Protein AF-A0A3E0DA99-F1 (afdb_monomer)

Secondary structure (DSSP, 8-state):
---EESS-TTT--EEEETTEEPPEEEEETTTTEEEEE--SS-EEEEEE-TTTEEEEEEEEES-GGG--GGGG--TT--GGGSGGG-TTSSEEESS-B----B--TTS-----SS---EEETTEEEEEE--EESSSEE---TT-EEEEEEEEEES-GGG--EEEEEEE------SSS----------EEEEEEEEE-GGGHHHHHHHHHHHHHHHHHHGGGTEEEEEE-GGGS-SSPPSS-HHHHHHHHHHT-SEEEEEESS---HHHHHHHHHHHHHHHHHS-SEEEEEEE-----GGGS-HHHHHHHHHHHHHHHHTT---EEESSHHHHHHHHHHHHHHHHHHTT--

Nearest PDB structures (foldseek):
  7b6h-assembly1_A  TM=4.511E-01  e=1.936E-03  Drosophila melanogaster
  2q62-assembly1_D  TM=3.765E-01  e=3.377E-02  Sinorhizobium meliloti
  9c1a-assembly1_A  TM=4.080E-01  e=7.644E-02  Homo sapiens
  7c7i-assembly1_B  TM=4.488E-01  e=2.316E-01  Homo sapiens
  1c1y-assembly1_A  TM=4.637E-01  e=2.925E-01  Homo sapiens

Mean predicted aligned error: 17.97 Å

Solvent-accessible surface area (backbone atoms only — not comparable to full-atom values): 19618 Å² total; per-residue (Å²): 130,81,60,78,34,84,41,46,91,85,75,42,41,32,44,28,42,94,92,40,76,41,56,29,34,68,75,35,81,91,70,51,26,33,36,32,56,32,46,50,57,48,36,33,46,35,34,64,51,28,92,44,48,57,30,40,37,37,28,46,35,73,57,62,90,85,56,67,71,77,82,69,67,59,97,84,66,60,73,66,74,39,82,69,42,35,90,96,46,39,48,29,24,75,87,57,68,81,51,52,21,36,47,41,100,89,53,74,16,14,70,27,53,94,42,45,47,40,76,56,87,58,24,26,33,35,46,38,65,45,41,29,58,88,56,88,39,72,59,42,76,73,42,51,40,42,33,41,40,33,48,42,47,82,52,80,92,58,72,52,73,43,34,36,34,41,33,16,69,41,77,84,83,83,82,74,80,93,67,81,80,68,80,81,69,63,46,70,44,32,37,31,50,42,54,57,81,91,44,51,68,47,50,51,54,48,49,57,46,50,60,55,48,31,70,59,34,48,79,69,42,29,36,69,46,77,45,51,76,84,78,55,74,88,66,86,54,101,60,63,66,64,58,58,56,50,50,53,42,73,71,16,52,30,35,43,38,46,36,63,74,38,50,49,72,63,49,51,49,51,50,49,52,33,50,60,35,21,79,75,68,73,35,22,46,78,46,45,37,35,52,58,63,94,72,68,69,91,80,54,55,72,67,36,47,50,35,32,52,56,49,52,54,52,30,52,77,69,73,48,82,67,46,74,28,70,45,60,68,50,42,47,57,55,50,48,56,51,50,55,50,50,31,53,76,68,63,71,106

pLDDT: mean 73.8, std 16.65, range [30.33, 95.38]

Radius of gyration: 27.83 Å; Cα contacts (8 Å, |Δi|>4): 639; chains: 1; bounding box: 66×43×81 Å

Structure (mmCIF, N/CA/C/O backbone):
data_AF-A0A3E0DA99-F1
#
_entry.id   AF-A0A3E0DA99-F1
#
loop_
_atom_site.group_PDB
_atom_site.id
_atom_site.type_symbol
_atom_site.label_atom_id
_atom_site.label_alt_id
_atom_site.label_comp_id
_atom_site.label_asym_id
_atom_site.label_entity_id
_atom_site.label_seq_id
_atom_site.pdbx_PDB_ins_code
_atom_site.Cartn_x
_atom_site.Cartn_y
_atom_site.Cartn_z
_atom_site.occupancy
_atom_site.B_iso_or_equiv
_atom_site.auth_seq_id
_atom_site.auth_comp_id
_atom_site.auth_asym_id
_atom_site.auth_atom_id
_atom_site.pdbx_PDB_model_num
ATOM 1 N N . MET A 1 1 ? -25.168 -16.150 26.897 1.00 41.75 1 MET A N 1
ATOM 2 C CA . MET A 1 1 ? -26.062 -15.082 26.408 1.00 41.75 1 MET A CA 1
ATOM 3 C C . MET A 1 1 ? -25.299 -13.814 26.674 1.00 41.75 1 MET A C 1
ATOM 5 O O . MET A 1 1 ? -25.162 -13.469 27.839 1.00 41.75 1 MET A O 1
ATOM 9 N N . ASP A 1 2 ? -24.714 -13.221 25.643 1.00 53.22 2 ASP A N 1
ATOM 10 C CA . ASP A 1 2 ? -23.884 -12.030 25.811 1.00 53.22 2 ASP A CA 1
ATOM 11 C C . ASP A 1 2 ? -24.819 -10.875 26.161 1.00 53.22 2 ASP A C 1
ATOM 13 O O . ASP A 1 2 ? -25.613 -10.428 25.333 1.00 53.22 2 ASP A O 1
ATOM 17 N N . SER A 1 3 ? -24.840 -10.482 27.433 1.00 63.78 3 SER A N 1
ATOM 18 C CA . SER A 1 3 ? -25.676 -9.379 27.885 1.00 63.78 3 SER A CA 1
ATOM 19 C C . SER A 1 3 ? -25.099 -8.076 27.346 1.00 63.78 3 SER A C 1
ATOM 21 O O . SER A 1 3 ? -23.939 -7.757 27.601 1.00 63.78 3 SER A O 1
ATOM 23 N N . GLU A 1 4 ? -25.912 -7.331 26.608 1.00 78.38 4 GLU A N 1
ATOM 24 C CA . GLU A 1 4 ? -25.574 -5.991 26.140 1.00 78.38 4 GLU A CA 1
ATOM 25 C C . GLU A 1 4 ? -25.595 -5.010 27.323 1.00 78.38 4 GLU A C 1
ATOM 27 O O . GLU A 1 4 ? -26.580 -4.907 28.060 1.00 78.38 4 GLU A O 1
ATOM 32 N N . PHE A 1 5 ? -24.497 -4.282 27.510 1.00 79.75 5 PHE A N 1
ATOM 33 C CA . PHE A 1 5 ? -24.336 -3.263 28.538 1.00 79.75 5 PHE A CA 1
ATOM 34 C C . PHE A 1 5 ? -24.367 -1.864 27.921 1.00 79.75 5 PHE A C 1
ATOM 36 O O . PHE A 1 5 ? -23.838 -1.610 26.841 1.00 79.75 5 PHE A O 1
ATOM 43 N N . LEU A 1 6 ? -24.947 -0.918 28.660 1.00 80.81 6 LEU A N 1
ATOM 44 C CA . LEU A 1 6 ? -24.965 0.501 28.283 1.00 80.81 6 LEU A CA 1
ATOM 45 C C . LEU A 1 6 ? -23.710 1.261 28.738 1.00 80.81 6 LEU A C 1
ATOM 47 O O . LEU A 1 6 ? -23.482 2.383 28.293 1.00 80.81 6 LEU A O 1
ATOM 51 N N . ARG A 1 7 ? -22.953 0.687 29.675 1.00 86.50 7 ARG A N 1
ATOM 52 C CA . ARG A 1 7 ? -21.718 1.230 30.247 1.00 86.50 7 ARG A CA 1
ATOM 53 C C . ARG A 1 7 ? -20.919 0.116 30.908 1.00 86.50 7 ARG A C 1
ATOM 55 O O . ARG A 1 7 ? -21.511 -0.886 31.309 1.00 86.50 7 ARG A O 1
ATOM 62 N N . THR A 1 8 ? -19.614 0.306 31.059 1.00 86.62 8 THR A N 1
ATOM 63 C CA . THR A 1 8 ? -18.774 -0.634 31.815 1.00 86.62 8 THR A CA 1
ATOM 64 C C . THR A 1 8 ? -19.203 -0.703 33.287 1.00 86.62 8 THR A C 1
ATOM 66 O O . THR A 1 8 ? -19.775 0.252 33.821 1.00 86.62 8 THR A O 1
ATOM 69 N N . SER A 1 9 ? -18.990 -1.839 33.954 1.00 79.75 9 SER A N 1
ATOM 70 C CA . SER A 1 9 ? -19.552 -2.072 35.292 1.00 79.75 9 SER A CA 1
ATOM 71 C C . SER A 1 9 ? -18.889 -1.247 36.394 1.00 79.75 9 SER A C 1
ATOM 73 O O . SER A 1 9 ? -19.588 -0.816 37.310 1.00 79.75 9 SER A O 1
ATOM 75 N N . ASN A 1 10 ? -17.570 -1.029 36.334 1.00 77.44 10 ASN A N 1
ATOM 76 C CA . ASN A 1 10 ? -16.816 -0.434 37.442 1.00 77.44 10 ASN A CA 1
ATOM 77 C C . ASN A 1 10 ? -16.605 1.062 37.226 1.00 77.44 10 ASN A C 1
ATOM 79 O O . ASN A 1 10 ? -16.949 1.871 38.090 1.00 77.44 10 ASN A O 1
ATOM 83 N N . LEU A 1 11 ? -16.084 1.450 36.057 1.00 80.31 11 LEU A N 1
ATOM 84 C CA . LEU A 1 11 ? -15.816 2.860 35.760 1.00 80.31 11 LEU A CA 1
ATOM 85 C C . LEU A 1 11 ? -17.028 3.567 35.140 1.00 80.31 11 LEU A C 1
ATOM 87 O O . LEU A 1 11 ? -17.073 4.797 35.110 1.00 80.31 11 LEU A O 1
ATOM 91 N N . GLY A 1 12 ? -18.049 2.820 34.704 1.00 85.56 12 GLY A N 1
ATOM 92 C CA . GLY A 1 12 ? -19.275 3.392 34.150 1.00 85.56 12 GLY A CA 1
ATOM 93 C C . GLY A 1 12 ? -19.069 4.076 32.800 1.00 85.56 12 GLY A C 1
ATOM 94 O O . GLY A 1 12 ? -19.837 4.980 32.476 1.00 85.56 12 GLY A O 1
ATOM 95 N N . ILE A 1 13 ? -18.044 3.678 32.043 1.00 88.56 13 ILE A N 1
ATOM 96 C CA . ILE A 1 13 ? -17.630 4.324 30.795 1.00 88.56 13 ILE A CA 1
ATOM 97 C C . ILE A 1 13 ? -18.662 4.041 29.710 1.00 88.56 13 ILE A C 1
ATOM 99 O O . ILE A 1 13 ? -19.068 2.894 29.509 1.00 88.56 13 ILE A O 1
ATOM 103 N N . GLU A 1 14 ? -19.057 5.087 28.991 1.00 91.44 14 GLU A N 1
ATOM 104 C CA . GLU A 1 14 ? -19.931 4.990 27.826 1.00 91.44 14 GLU A CA 1
ATOM 105 C C . GLU A 1 14 ? -19.151 5.322 26.545 1.00 91.44 14 GLU A C 1
ATOM 107 O O . GLU A 1 14 ? -18.318 6.232 26.530 1.00 91.44 14 GLU A O 1
ATOM 112 N N . PHE A 1 15 ? -19.464 4.616 25.458 1.00 91.50 15 PHE A N 1
ATOM 113 C CA . PHE A 1 15 ? -18.828 4.777 24.148 1.00 91.50 15 PHE A CA 1
ATOM 114 C C . PHE A 1 15 ? -19.844 5.328 23.153 1.00 91.50 15 PHE A C 1
ATOM 116 O O . PHE A 1 15 ? -20.984 4.869 23.117 1.00 91.50 15 PHE A O 1
ATOM 123 N N . PHE A 1 16 ? -19.456 6.318 22.353 1.00 90.12 16 PHE A N 1
ATOM 124 C CA . PHE A 1 16 ? -20.345 7.001 21.415 1.00 90.12 16 PHE A CA 1
ATOM 125 C C . PHE A 1 16 ? -19.696 7.209 20.050 1.00 90.12 16 PHE A C 1
ATOM 127 O O . PHE A 1 16 ? -18.504 7.486 19.954 1.00 90.12 16 PHE A O 1
ATOM 134 N N . GLN A 1 17 ? -20.508 7.176 18.996 1.00 86.38 17 GLN A N 1
ATOM 135 C CA . GLN A 1 17 ? -20.143 7.596 17.645 1.00 86.38 17 GLN A CA 1
ATOM 136 C C . GLN A 1 17 ? -21.298 8.351 17.006 1.00 86.38 17 GLN A C 1
ATOM 138 O O . GLN A 1 17 ? -22.454 7.943 17.104 1.00 86.38 17 GLN A O 1
ATOM 143 N N . SER A 1 18 ? -20.995 9.488 16.375 1.00 82.06 18 SER A N 1
ATOM 144 C CA . SER A 1 18 ? -21.998 10.314 15.684 1.00 82.06 18 SER A CA 1
ATOM 145 C C . SER A 1 18 ? -23.250 10.616 16.533 1.00 82.06 18 SER A C 1
ATOM 147 O O . SER A 1 18 ? -24.366 10.662 16.024 1.00 82.06 18 SER A O 1
ATOM 149 N N . GLY A 1 19 ? -23.069 10.804 17.847 1.00 82.00 19 GLY A N 1
ATOM 150 C CA . GLY A 1 19 ? -24.149 11.092 18.798 1.00 82.00 19 GLY A CA 1
ATOM 151 C C . GLY A 1 19 ? -24.975 9.881 19.252 1.00 82.00 19 GLY A C 1
ATOM 152 O O . GLY A 1 19 ? -25.859 10.046 20.090 1.00 82.00 19 GLY A O 1
ATOM 153 N N . LYS A 1 20 ? -24.686 8.672 18.757 1.00 86.50 20 LYS A N 1
ATOM 154 C CA . LYS A 1 20 ? -25.310 7.415 19.192 1.00 86.50 20 LYS A CA 1
ATOM 155 C C . LYS A 1 20 ? -24.373 6.645 20.120 1.00 86.50 20 LYS A C 1
ATOM 157 O O . LYS A 1 20 ? -23.160 6.659 19.926 1.00 86.50 20 LYS A O 1
ATOM 162 N N . ARG A 1 21 ? -24.938 5.978 21.127 1.00 88.38 21 ARG A N 1
ATOM 163 C CA . ARG A 1 21 ? -24.184 5.110 22.041 1.00 88.38 21 ARG A CA 1
ATOM 164 C C . ARG A 1 21 ? -23.850 3.790 21.339 1.00 88.38 21 ARG A C 1
ATOM 166 O O . ARG A 1 21 ? -24.711 3.239 20.660 1.00 88.38 21 ARG A O 1
ATOM 173 N N . CYS A 1 22 ? -22.624 3.310 21.509 1.00 88.12 22 CYS A N 1
ATOM 174 C CA . CYS A 1 22 ? -22.166 2.023 20.993 1.00 88.12 22 CYS A CA 1
ATOM 175 C C . CYS A 1 22 ? -22.505 0.907 21.998 1.00 88.12 22 CYS A C 1
ATOM 177 O O . CYS A 1 22 ? -22.373 1.136 23.207 1.00 88.12 22 CYS A O 1
ATOM 179 N N . PRO A 1 23 ? -22.934 -0.277 21.528 1.00 83.00 23 PRO A N 1
ATOM 180 C CA . PRO A 1 23 ? -23.210 -1.416 22.395 1.00 83.00 23 PRO A CA 1
ATOM 181 C C . PRO A 1 23 ? -21.914 -1.962 23.006 1.00 83.00 23 PRO A C 1
ATOM 183 O O . PRO A 1 23 ? -20.867 -1.987 22.355 1.00 83.00 23 PRO A O 1
ATOM 186 N N . ILE A 1 24 ? -21.993 -2.408 24.260 1.00 89.00 24 ILE A N 1
ATOM 187 C CA . ILE A 1 24 ? -20.868 -2.989 24.996 1.00 89.00 24 ILE A CA 1
ATOM 188 C C . ILE A 1 24 ? -21.212 -4.433 25.347 1.00 89.00 24 ILE A C 1
ATOM 190 O O . ILE A 1 24 ? -22.284 -4.706 25.881 1.00 89.00 24 ILE A O 1
ATOM 194 N N . TYR A 1 25 ? -20.284 -5.349 25.110 1.00 85.94 25 TYR A N 1
ATOM 195 C CA . TYR A 1 25 ? -20.414 -6.760 25.453 1.00 85.94 25 TYR A CA 1
ATOM 196 C C . TYR A 1 25 ? -19.325 -7.142 26.447 1.00 85.94 25 TYR A C 1
ATOM 198 O O . TYR A 1 25 ? -18.179 -6.713 26.320 1.00 85.94 25 TYR A O 1
ATOM 206 N N . LEU A 1 26 ? -19.669 -7.937 27.455 1.00 82.69 26 LEU A N 1
ATOM 207 C CA . LEU A 1 26 ? -18.679 -8.483 28.376 1.00 82.69 26 LEU A CA 1
ATOM 208 C C . LEU A 1 26 ? -18.037 -9.709 27.724 1.00 82.69 26 LEU A C 1
ATOM 210 O O . LEU A 1 26 ? -18.703 -10.712 27.499 1.00 82.69 26 LEU A O 1
ATOM 214 N N . GLU A 1 27 ? -16.752 -9.613 27.395 1.00 79.50 27 GLU A N 1
ATOM 215 C CA . GLU A 1 27 ? -16.013 -10.687 26.723 1.00 79.50 27 GLU A CA 1
ATOM 216 C C . GLU A 1 27 ? -15.403 -11.667 27.734 1.00 79.50 27 GLU A C 1
ATOM 218 O O . GLU A 1 27 ? -15.320 -12.869 27.483 1.00 79.50 27 GLU A O 1
ATOM 223 N N . ASN A 1 28 ? -14.963 -11.166 28.893 1.00 72.12 28 ASN A N 1
ATOM 224 C CA . ASN A 1 28 ? -14.364 -11.990 29.937 1.00 72.12 28 ASN A CA 1
ATOM 225 C C . ASN A 1 28 ? -14.664 -11.417 31.328 1.00 72.12 28 ASN A C 1
ATOM 227 O O . ASN A 1 28 ? -14.126 -10.371 31.696 1.00 72.12 28 ASN A O 1
ATOM 231 N N . GLU A 1 29 ? -15.485 -12.122 32.112 1.00 68.75 29 GLU A N 1
ATOM 232 C CA . GLU A 1 29 ? -15.869 -11.696 33.466 1.00 68.75 29 GLU A CA 1
ATOM 233 C C . GLU A 1 29 ? -14.667 -11.626 34.419 1.00 68.75 29 GLU A C 1
ATOM 235 O O . GLU A 1 29 ? -14.523 -10.659 35.164 1.00 68.75 29 GLU A O 1
ATOM 240 N N . ALA A 1 30 ? -13.761 -12.610 34.360 1.00 67.94 30 ALA A N 1
ATOM 241 C CA . ALA A 1 30 ? -12.609 -12.701 35.258 1.00 67.94 30 ALA A CA 1
ATOM 242 C C . ALA A 1 30 ? -11.589 -11.578 35.016 1.00 67.94 30 ALA A C 1
ATOM 244 O O . ALA A 1 30 ? -11.008 -11.054 35.963 1.00 67.94 30 ALA A O 1
ATOM 245 N N . LYS A 1 31 ? -11.393 -11.187 33.749 1.00 63.19 31 LYS A N 1
ATOM 246 C CA . LYS A 1 31 ? -10.516 -10.067 33.367 1.00 63.19 31 LYS A CA 1
ATOM 247 C C . LYS A 1 31 ? -11.238 -8.715 33.327 1.00 63.19 31 LYS A C 1
ATOM 249 O O . LYS A 1 31 ? -10.599 -7.716 33.018 1.00 63.19 31 LYS A O 1
ATOM 254 N N . LYS A 1 32 ? -12.549 -8.671 33.613 1.00 71.56 32 LYS A N 1
ATOM 255 C CA . LYS A 1 32 ? -13.396 -7.468 33.475 1.00 71.56 32 LYS A CA 1
ATOM 256 C C . LYS A 1 32 ? -13.204 -6.795 32.106 1.00 71.56 32 LYS A C 1
ATOM 258 O O . LYS A 1 32 ? -13.080 -5.574 32.010 1.00 71.56 32 LYS A O 1
ATOM 263 N N . ARG A 1 33 ? -13.118 -7.617 31.056 1.00 81.69 33 ARG A N 1
ATOM 264 C CA . ARG A 1 33 ? -12.814 -7.173 29.695 1.00 81.69 33 ARG A CA 1
ATOM 265 C C . ARG A 1 33 ? -14.089 -6.990 28.898 1.00 81.69 33 ARG A C 1
ATOM 267 O O . ARG A 1 33 ? -14.876 -7.926 28.754 1.00 81.69 33 ARG A O 1
ATOM 274 N N . TYR A 1 34 ? -14.236 -5.805 28.332 1.00 87.56 34 TYR A N 1
ATOM 275 C CA . TYR A 1 34 ? -15.357 -5.432 27.489 1.00 87.56 34 TYR A CA 1
ATOM 276 C C . TYR A 1 34 ? -14.946 -5.390 26.024 1.00 87.56 34 TYR A C 1
ATOM 278 O O . TYR A 1 34 ? -13.818 -5.033 25.702 1.00 87.56 34 TYR A O 1
ATOM 286 N N . ARG A 1 35 ? -15.879 -5.698 25.132 1.00 88.44 35 ARG A N 1
ATOM 287 C CA . ARG A 1 35 ? -15.768 -5.478 23.693 1.00 88.44 35 ARG A CA 1
ATOM 288 C C . ARG A 1 35 ? -16.829 -4.469 23.277 1.00 88.44 35 ARG A C 1
ATOM 290 O O . ARG A 1 35 ? -17.994 -4.603 23.641 1.00 88.44 35 ARG A O 1
ATOM 297 N N . VAL A 1 36 ? -16.418 -3.450 22.537 1.00 90.50 36 VAL A N 1
ATOM 298 C CA . VAL A 1 36 ? -17.285 -2.394 22.020 1.00 90.50 36 VAL A CA 1
ATOM 299 C C . VAL A 1 36 ? -17.199 -2.442 20.510 1.00 90.50 36 VAL A C 1
ATOM 301 O O . VAL A 1 36 ? -16.182 -2.058 19.935 1.00 90.50 36 VAL A O 1
ATOM 304 N N . SER A 1 37 ? -18.269 -2.913 19.884 1.00 86.94 37 SER A N 1
ATOM 305 C CA . SER A 1 37 ? -18.387 -2.914 18.430 1.00 86.94 37 SER A CA 1
ATOM 306 C C . SER A 1 37 ? -18.768 -1.518 17.953 1.00 86.94 37 SER A C 1
ATOM 308 O O . SER A 1 37 ? -19.723 -0.916 18.453 1.00 86.94 37 SER A O 1
ATOM 310 N N . MET A 1 38 ? -18.005 -0.990 17.005 1.00 88.25 38 MET A N 1
ATOM 311 C CA . MET A 1 38 ? -18.159 0.372 16.510 1.00 88.25 38 MET A CA 1
ATOM 312 C C . MET A 1 38 ? -17.742 0.497 15.043 1.00 88.25 38 MET A C 1
ATOM 314 O O . MET A 1 38 ? -17.095 -0.377 14.474 1.00 88.25 38 MET A O 1
ATOM 318 N N . SER A 1 39 ? -18.129 1.593 14.398 1.00 86.38 39 SER A N 1
ATOM 319 C CA . SER A 1 39 ? -17.746 1.883 13.017 1.00 86.38 39 SER A CA 1
ATOM 320 C C . SER A 1 39 ? -16.357 2.515 12.938 1.00 86.38 39 SER A C 1
ATOM 322 O O . SER A 1 39 ? -15.934 3.150 13.897 1.00 86.38 39 SER A O 1
ATOM 324 N N . PRO A 1 40 ? -15.627 2.426 11.811 1.00 83.56 40 PRO A N 1
ATOM 325 C CA . PRO A 1 40 ? -14.301 3.036 11.642 1.00 83.56 40 PRO A CA 1
ATOM 326 C C . PRO A 1 40 ? -14.384 4.568 11.494 1.00 83.56 40 PRO A C 1
ATOM 328 O O . PRO A 1 40 ? -14.067 5.150 10.460 1.00 83.56 40 PRO A O 1
ATOM 331 N N . LYS A 1 41 ? -14.874 5.233 12.538 1.00 83.12 41 LYS A N 1
ATOM 332 C CA . LYS A 1 41 ? -15.165 6.663 12.619 1.00 83.12 41 LYS A CA 1
ATOM 333 C C . LYS A 1 41 ? -14.642 7.221 13.942 1.00 83.12 41 LYS A C 1
ATOM 335 O O . LYS A 1 41 ? -14.424 6.458 14.886 1.00 83.12 41 LYS A O 1
ATOM 340 N N . PRO A 1 42 ? -14.481 8.551 14.041 1.00 83.25 42 PRO A N 1
ATOM 341 C CA . PRO A 1 42 ? -14.236 9.199 15.317 1.00 83.25 42 PRO A CA 1
ATOM 342 C C . PRO A 1 42 ? -15.225 8.734 16.386 1.00 83.25 42 PRO A C 1
ATOM 344 O O . PRO A 1 42 ? -16.428 8.642 16.122 1.00 83.25 42 PRO A O 1
ATOM 347 N N . PHE A 1 43 ? -14.721 8.467 17.584 1.00 86.25 43 PHE A N 1
ATOM 348 C CA . PHE A 1 43 ? -15.524 8.024 18.716 1.00 86.25 43 PHE A CA 1
ATOM 349 C C . PHE A 1 43 ? -15.312 8.919 19.931 1.00 86.25 43 PHE A C 1
ATOM 351 O O . PHE A 1 43 ? -14.377 9.717 20.012 1.00 86.25 43 PHE A O 1
ATOM 358 N N . GLU A 1 44 ? -16.230 8.799 20.872 1.00 86.62 44 GLU A N 1
ATOM 359 C CA . GLU A 1 44 ? -16.312 9.601 22.074 1.00 86.62 44 GLU A CA 1
ATOM 360 C C . GLU A 1 44 ? -16.407 8.682 23.291 1.00 86.62 44 GLU A C 1
ATOM 362 O O . GLU A 1 44 ? -17.228 7.765 23.322 1.00 86.62 44 GLU A O 1
ATOM 367 N N . LEU A 1 45 ? -15.570 8.949 24.292 1.00 87.94 45 LEU A N 1
ATOM 368 C CA . LEU A 1 45 ? -15.652 8.340 25.614 1.00 87.94 45 LEU A CA 1
ATOM 369 C C . LEU A 1 45 ? -16.343 9.309 26.564 1.00 87.94 45 LEU A C 1
ATOM 371 O O . LEU A 1 45 ? -15.997 10.495 26.610 1.00 87.94 45 LEU A O 1
ATOM 375 N N . ARG A 1 46 ? -17.298 8.799 27.343 1.00 88.19 46 ARG A N 1
ATOM 376 C CA . ARG A 1 46 ? -17.945 9.551 28.419 1.00 88.19 46 ARG A CA 1
ATOM 377 C C . ARG A 1 46 ? -17.725 8.877 29.760 1.00 88.19 46 ARG A C 1
ATOM 379 O O . ARG A 1 46 ? -17.975 7.685 29.921 1.00 88.19 46 ARG A O 1
ATOM 386 N N . PHE A 1 47 ? -17.328 9.688 30.728 1.00 85.62 47 PHE A N 1
ATOM 387 C CA . PHE A 1 47 ? -17.042 9.306 32.101 1.00 85.62 47 PHE A CA 1
ATOM 388 C C . PHE A 1 47 ? -18.090 9.940 33.021 1.00 85.62 47 PHE A C 1
ATOM 390 O O . PHE A 1 47 ? -18.237 11.165 33.008 1.00 85.62 47 PHE A O 1
ATOM 397 N N . PRO A 1 48 ? -18.857 9.161 33.798 1.00 79.75 48 PRO A N 1
ATOM 398 C CA . PRO A 1 48 ? -19.868 9.704 34.699 1.00 79.75 48 PRO A CA 1
ATOM 399 C C . PRO A 1 48 ? -19.229 10.406 35.907 1.00 79.75 48 PRO A C 1
ATOM 401 O O . PRO A 1 48 ? -18.099 10.110 36.286 1.00 79.75 48 PRO A O 1
ATOM 404 N N . ASN A 1 49 ? -19.986 11.289 36.562 1.00 76.62 49 ASN A N 1
ATOM 405 C CA . ASN A 1 49 ? -19.554 12.078 37.725 1.00 76.62 49 ASN A CA 1
ATOM 406 C C . ASN A 1 49 ? -18.294 12.916 37.454 1.00 76.62 49 ASN A C 1
ATOM 408 O O . ASN A 1 49 ? -17.331 12.874 38.216 1.00 76.62 49 ASN A O 1
ATOM 412 N N . ALA A 1 50 ? -18.315 13.732 36.400 1.00 69.69 50 ALA A N 1
ATOM 413 C CA . ALA A 1 50 ? -17.199 14.600 35.995 1.00 69.69 50 ALA A CA 1
ATOM 414 C C . ALA A 1 50 ? -16.599 15.453 37.127 1.00 69.69 50 ALA A C 1
ATOM 416 O O . ALA A 1 50 ? -15.441 15.852 37.064 1.00 69.69 50 ALA A O 1
ATOM 417 N N . ASN A 1 51 ? -17.398 15.767 38.151 1.00 71.56 51 ASN A N 1
ATOM 418 C CA . ASN A 1 51 ? -16.964 16.544 39.310 1.00 71.56 51 ASN A CA 1
ATOM 419 C C . ASN A 1 51 ? -16.017 15.775 40.240 1.00 71.56 51 ASN A C 1
ATOM 421 O O . ASN A 1 51 ? -15.238 16.408 40.944 1.00 71.56 51 ASN A O 1
ATOM 425 N N . GLU A 1 52 ? -16.077 14.444 40.224 1.00 73.81 52 GLU A N 1
ATOM 426 C CA . GLU A 1 52 ? -15.210 13.551 40.998 1.00 73.81 52 GLU A CA 1
ATOM 427 C C . GLU A 1 52 ? -13.971 13.127 40.201 1.00 73.81 52 GLU A C 1
ATOM 429 O O . GLU A 1 52 ? -12.964 12.768 40.805 1.00 73.81 52 GLU A O 1
ATOM 434 N N . VAL A 1 53 ? -14.032 13.171 38.864 1.00 73.62 53 VAL A N 1
ATOM 435 C CA . VAL A 1 53 ? -12.931 12.790 37.967 1.00 73.62 53 VAL A CA 1
ATOM 436 C C . VAL A 1 53 ? -11.929 13.940 37.858 1.00 73.62 53 VAL A C 1
ATOM 438 O O . VAL A 1 53 ? -12.227 15.003 37.311 1.00 73.62 53 VAL A O 1
ATOM 441 N N . ILE A 1 54 ? -10.730 13.712 38.388 1.00 70.75 54 ILE A N 1
ATOM 442 C CA . ILE A 1 54 ? -9.598 14.644 38.342 1.00 70.75 54 ILE A CA 1
ATOM 443 C C . ILE A 1 54 ? -8.819 14.442 37.038 1.00 70.75 54 ILE A C 1
ATOM 445 O O . ILE A 1 54 ? -8.406 15.410 36.402 1.00 70.75 54 ILE A O 1
ATOM 449 N N . GLY A 1 55 ? -8.679 13.188 36.606 1.00 72.88 55 GLY A N 1
ATOM 450 C CA . GLY A 1 55 ? -8.002 12.834 35.367 1.00 72.88 55 GLY A CA 1
ATOM 451 C C . GLY A 1 55 ? -8.359 11.434 34.891 1.00 72.88 55 GLY A C 1
ATOM 452 O O . GLY A 1 55 ? -8.905 10.613 35.629 1.00 72.88 55 GLY A O 1
ATOM 453 N N . VAL A 1 56 ? -8.048 11.168 33.631 1.00 75.88 56 VAL A N 1
ATOM 454 C CA . VAL A 1 56 ? -8.213 9.862 32.998 1.00 75.88 56 VAL A CA 1
ATOM 455 C C . VAL A 1 56 ? -6.847 9.397 32.521 1.00 75.88 56 VAL A C 1
ATOM 457 O O . VAL A 1 56 ? -6.111 10.139 31.867 1.00 75.88 56 VAL A O 1
ATOM 460 N N . LYS A 1 57 ? -6.507 8.155 32.852 1.00 73.56 57 LYS A N 1
ATOM 461 C CA . LYS A 1 57 ? -5.311 7.474 32.364 1.00 73.56 57 LYS A CA 1
ATOM 462 C C . LYS A 1 57 ? -5.732 6.440 31.334 1.00 73.56 57 LYS A C 1
ATOM 464 O O . LYS A 1 57 ? -6.581 5.599 31.627 1.00 73.56 57 LYS A O 1
ATOM 469 N N . ILE A 1 58 ? -5.150 6.504 30.139 1.00 74.44 58 ILE A N 1
ATOM 470 C CA . ILE A 1 58 ? -5.482 5.577 29.052 1.00 74.44 58 ILE A CA 1
ATOM 471 C C . ILE A 1 58 ? -4.210 5.009 28.444 1.00 74.44 58 ILE A C 1
ATOM 473 O O . ILE A 1 58 ? -3.331 5.765 28.037 1.00 74.44 58 ILE A O 1
ATOM 477 N N . CYS A 1 59 ? -4.166 3.682 28.332 1.00 72.69 59 CYS A N 1
ATOM 478 C CA . CYS A 1 59 ? -3.189 2.961 27.531 1.00 72.69 59 CYS A CA 1
ATOM 479 C C . CYS A 1 59 ? -3.865 2.291 26.327 1.00 72.69 59 CYS A C 1
ATOM 481 O O . CYS A 1 59 ? -4.990 1.818 26.470 1.00 72.69 59 CYS A O 1
ATOM 483 N N . ALA A 1 60 ? -3.211 2.258 25.160 1.00 75.69 60 ALA A N 1
ATOM 484 C CA . ALA A 1 60 ? -3.765 1.690 23.924 1.00 75.69 60 ALA A CA 1
ATOM 485 C C . ALA A 1 60 ? -2.797 0.716 23.218 1.00 75.69 60 ALA A C 1
ATOM 487 O O . ALA A 1 60 ? -1.590 0.883 23.286 1.00 75.69 60 ALA A O 1
ATOM 488 N N . ALA A 1 61 ? -3.272 -0.291 22.494 1.00 71.12 61 ALA A N 1
ATOM 489 C CA . ALA A 1 61 ? -2.419 -1.170 21.685 1.00 71.12 61 ALA A CA 1
ATOM 490 C C . ALA A 1 61 ? -3.191 -1.739 20.489 1.00 71.12 61 ALA A C 1
ATOM 492 O O . ALA A 1 61 ? -4.404 -1.905 20.565 1.00 71.12 61 ALA A O 1
ATOM 493 N N . ILE A 1 62 ? -2.498 -2.048 19.388 1.00 70.56 62 ILE A N 1
ATOM 494 C CA . ILE A 1 62 ? -3.081 -2.758 18.225 1.00 70.56 62 ILE A CA 1
ATOM 495 C C . ILE A 1 62 ? -2.739 -4.254 18.270 1.00 70.56 62 ILE A C 1
ATOM 497 O O . ILE A 1 62 ? -3.491 -5.087 17.771 1.00 70.56 62 ILE A O 1
ATOM 501 N N . ASP A 1 63 ? -1.615 -4.600 18.896 1.00 67.56 63 ASP A N 1
ATOM 502 C CA . ASP A 1 63 ? -1.196 -5.976 19.127 1.00 67.56 63 ASP A CA 1
ATOM 503 C C . ASP A 1 63 ? -1.534 -6.368 20.580 1.00 67.56 63 ASP A C 1
ATOM 505 O O . ASP A 1 63 ? -1.050 -5.717 21.507 1.00 67.56 63 ASP A O 1
ATOM 509 N N . PRO A 1 64 ? -2.372 -7.391 20.823 1.00 62.09 64 PRO A N 1
ATOM 510 C CA . PRO A 1 64 ? -2.697 -7.825 22.178 1.00 62.09 64 PRO A CA 1
ATOM 511 C C . PRO A 1 64 ? -1.544 -8.567 22.867 1.00 62.09 64 PRO A C 1
ATOM 513 O O . PRO A 1 64 ? -1.565 -8.698 24.085 1.00 62.09 64 PRO A O 1
ATOM 516 N N . SER A 1 65 ? -0.539 -9.057 22.131 1.00 56.78 65 SER A N 1
ATOM 517 C CA . SER A 1 65 ? 0.579 -9.822 22.709 1.00 56.78 65 SER A CA 1
ATOM 518 C C . SER A 1 65 ? 1.498 -8.976 23.595 1.00 56.78 65 SER A C 1
ATOM 520 O O . SER A 1 65 ? 2.141 -9.497 24.502 1.00 56.78 65 SER A O 1
ATOM 522 N N . ILE A 1 66 ? 1.507 -7.660 23.379 1.00 49.56 66 ILE A N 1
ATOM 523 C CA . ILE A 1 66 ? 2.203 -6.680 24.225 1.00 49.56 66 ILE A CA 1
ATOM 524 C C . ILE A 1 66 ? 1.326 -6.183 25.387 1.00 49.56 66 ILE A C 1
ATOM 526 O O . ILE A 1 66 ? 1.769 -5.382 26.213 1.00 49.56 66 ILE A O 1
ATOM 530 N N . TYR A 1 67 ? 0.072 -6.635 25.450 1.00 54.00 67 TYR A N 1
ATOM 531 C CA . TYR A 1 67 ? -0.968 -6.102 26.315 1.00 54.00 67 TYR A CA 1
ATOM 532 C C . TYR A 1 67 ? -1.596 -7.225 27.153 1.00 54.00 67 TYR A C 1
ATOM 534 O O . TYR A 1 67 ? -2.624 -7.804 26.800 1.00 54.00 67 TYR A O 1
ATOM 542 N N . GLU A 1 68 ? -0.997 -7.510 28.314 1.00 54.06 68 GLU A N 1
ATOM 543 C CA . GLU A 1 68 ? -1.574 -8.430 29.302 1.00 54.06 68 GLU A CA 1
ATOM 544 C C . GLU A 1 68 ? -1.707 -7.772 30.692 1.00 54.06 68 GLU A C 1
ATOM 546 O O . GLU A 1 68 ? -0.963 -8.082 31.627 1.00 54.06 68 GLU A O 1
ATOM 551 N N . PRO A 1 69 ? -2.675 -6.849 30.867 1.00 49.81 69 PRO A N 1
ATOM 552 C CA . PRO A 1 69 ? -2.827 -6.082 32.107 1.00 49.81 69 PRO A CA 1
ATOM 553 C C . PRO A 1 69 ? -3.193 -6.952 33.313 1.00 49.81 69 PRO A C 1
ATOM 555 O O . PRO A 1 69 ? -2.861 -6.599 34.445 1.00 49.81 69 PRO A O 1
ATOM 558 N N . SER A 1 70 ? -3.828 -8.106 33.076 1.00 47.56 70 SER A N 1
ATOM 559 C CA . SER A 1 70 ? -4.242 -9.069 34.104 1.00 47.56 70 SER A CA 1
ATOM 560 C C . SER A 1 70 ? -3.094 -9.708 34.898 1.00 47.56 70 SER A C 1
ATOM 562 O O . SER A 1 70 ? -3.346 -10.258 35.962 1.00 47.56 70 SER A O 1
ATOM 564 N N . ILE A 1 71 ? -1.840 -9.662 34.424 1.00 45.00 71 ILE A N 1
ATOM 565 C CA . ILE A 1 71 ? -0.687 -10.169 35.202 1.00 45.00 71 ILE A CA 1
ATOM 566 C C . ILE A 1 71 ? -0.355 -9.229 36.379 1.00 45.00 71 ILE A C 1
ATOM 568 O O . ILE A 1 71 ? 0.284 -9.631 37.346 1.00 45.00 71 ILE A O 1
ATOM 572 N N . TYR A 1 72 ? -0.834 -7.983 36.337 1.00 43.72 72 TYR A N 1
ATOM 573 C CA . TYR A 1 72 ? -0.428 -6.909 37.247 1.00 43.72 72 TYR A CA 1
ATOM 574 C C . TYR A 1 72 ? -1.591 -6.371 38.099 1.00 43.72 72 TYR A C 1
ATOM 576 O O . TYR A 1 72 ? -1.539 -5.247 38.596 1.00 43.72 72 TYR A O 1
ATOM 584 N N . THR A 1 73 ? -2.663 -7.157 38.251 1.00 40.25 73 THR A N 1
ATOM 585 C CA . THR A 1 73 ? -3.855 -6.835 39.057 1.00 40.25 73 THR A CA 1
ATOM 586 C C . THR A 1 73 ? -3.777 -7.355 40.495 1.00 40.25 73 THR A C 1
ATOM 588 O O . THR A 1 73 ? -4.819 -7.497 41.131 1.00 40.25 73 THR A O 1
ATOM 591 N N . SER A 1 74 ? -2.586 -7.667 41.025 1.00 39.94 74 SER A N 1
ATOM 592 C CA . SER A 1 74 ? -2.477 -7.966 42.455 1.00 39.94 74 SER A CA 1
ATOM 593 C C . SER A 1 74 ? -2.857 -6.723 43.264 1.00 39.94 74 SER A C 1
ATOM 595 O O . SER A 1 74 ? -2.500 -5.598 42.914 1.00 39.94 74 SER A O 1
ATOM 597 N N . GLU A 1 75 ? -3.616 -6.934 44.339 1.00 45.47 75 GLU A N 1
ATOM 598 C CA . GLU A 1 75 ? -4.219 -5.895 45.191 1.00 45.47 75 GLU A CA 1
ATOM 599 C C . GLU A 1 75 ? -3.194 -4.974 45.892 1.00 45.47 75 GLU A C 1
ATOM 601 O O . GLU A 1 75 ? -3.578 -4.048 46.601 1.00 45.47 75 GLU A O 1
ATOM 606 N N . GLU A 1 76 ? -1.891 -5.191 45.682 1.00 43.28 76 GLU A N 1
ATOM 607 C CA . GLU A 1 76 ? -0.797 -4.526 46.397 1.00 43.28 76 GLU A CA 1
ATOM 608 C C . GLU A 1 76 ? -0.086 -3.405 45.617 1.00 43.28 76 GLU A C 1
ATOM 610 O O . GLU A 1 76 ? 0.760 -2.730 46.198 1.00 43.28 76 GLU A O 1
ATOM 615 N N . PHE A 1 77 ? -0.410 -3.159 44.341 1.00 43.47 77 PHE A N 1
ATOM 616 C CA . PHE A 1 77 ? 0.342 -2.198 43.516 1.00 43.47 77 PHE A CA 1
ATOM 617 C C . PHE A 1 77 ? -0.495 -0.993 43.069 1.00 43.47 77 PHE A C 1
ATOM 619 O O . PHE A 1 77 ? -1.536 -1.120 42.413 1.00 43.47 77 PHE A O 1
ATOM 626 N N . TYR A 1 78 ? -0.014 0.207 43.410 1.00 47.00 78 TYR A N 1
ATOM 627 C CA . TYR A 1 78 ? -0.662 1.474 43.075 1.00 47.00 78 TYR A CA 1
ATOM 628 C C . TYR A 1 78 ? -0.682 1.694 41.546 1.00 47.00 78 TYR A C 1
ATOM 630 O O . TYR A 1 78 ? 0.247 1.281 40.849 1.00 47.00 78 TYR A O 1
ATOM 638 N N . PRO A 1 79 ? -1.699 2.379 40.979 1.00 48.59 79 PRO A N 1
ATOM 639 C CA . PRO A 1 79 ? -1.797 2.625 39.534 1.00 48.59 79 PRO A CA 1
ATOM 640 C C . PRO A 1 79 ? -0.554 3.277 38.910 1.00 48.59 79 PRO A C 1
ATOM 642 O O . PRO A 1 79 ? -0.291 3.067 37.731 1.00 48.59 79 PRO A O 1
ATOM 645 N N . ASP A 1 80 ? 0.203 4.048 39.696 1.00 44.38 80 ASP A N 1
ATOM 646 C CA . ASP A 1 80 ? 1.423 4.756 39.279 1.00 44.38 80 ASP A CA 1
ATOM 647 C C . ASP A 1 80 ? 2.640 3.829 39.089 1.00 44.38 80 ASP A C 1
ATOM 649 O O . ASP A 1 80 ? 3.618 4.212 38.449 1.00 44.38 80 ASP A O 1
ATOM 653 N N . GLU A 1 81 ? 2.575 2.595 39.598 1.00 43.34 81 GLU A N 1
ATOM 654 C CA . GLU A 1 81 ? 3.639 1.586 39.495 1.00 43.34 81 GLU A CA 1
ATOM 655 C C . GLU A 1 81 ? 3.421 0.613 38.325 1.00 43.34 81 GLU A C 1
ATOM 657 O O . GLU A 1 81 ? 4.293 -0.198 38.005 1.00 43.34 81 GLU A O 1
ATOM 662 N N . ARG A 1 82 ? 2.282 0.713 37.626 1.00 52.19 82 ARG A N 1
ATOM 663 C CA . ARG A 1 82 ? 2.013 -0.075 36.419 1.00 52.19 82 ARG A CA 1
ATOM 664 C C . ARG A 1 82 ? 2.830 0.496 35.261 1.00 52.19 82 ARG A C 1
ATOM 666 O O . ARG A 1 82 ? 2.705 1.674 34.943 1.00 52.19 82 ARG A O 1
ATOM 673 N N . ILE A 1 83 ? 3.617 -0.346 34.586 1.00 46.59 83 ILE A N 1
ATOM 674 C CA . ILE A 1 83 ? 4.485 0.038 33.448 1.00 46.59 83 ILE A CA 1
ATOM 675 C C . ILE A 1 83 ? 3.697 0.799 32.357 1.00 46.59 83 ILE A C 1
ATOM 677 O O . ILE A 1 83 ? 4.231 1.696 31.705 1.00 46.59 83 ILE A O 1
ATOM 681 N N . TYR A 1 84 ? 2.399 0.504 32.216 1.00 49.94 84 TYR A N 1
ATOM 682 C CA . TYR A 1 84 ? 1.471 1.165 31.292 1.00 49.94 84 TYR A CA 1
ATOM 683 C C . TYR A 1 84 ? 1.138 2.633 31.645 1.00 49.94 84 TYR A C 1
ATOM 685 O O . TYR A 1 84 ? 0.695 3.369 30.767 1.00 49.94 84 TYR A O 1
ATOM 693 N N . PHE A 1 85 ? 1.350 3.070 32.895 1.00 52.75 85 PHE A N 1
ATOM 694 C CA . PHE A 1 85 ? 0.937 4.379 33.434 1.00 52.75 85 PHE A CA 1
ATOM 695 C C . PHE A 1 85 ? 2.077 5.178 34.096 1.00 52.75 85 PHE A C 1
ATOM 697 O O . PHE A 1 85 ? 1.812 6.090 34.884 1.00 52.75 85 PHE A O 1
ATOM 704 N N . TRP A 1 86 ? 3.340 4.849 33.801 1.00 47.09 86 TRP A N 1
ATOM 705 C CA . TRP A 1 86 ? 4.501 5.539 34.376 1.00 47.09 86 TRP A CA 1
ATOM 706 C C . TRP A 1 86 ? 4.468 7.073 34.175 1.00 47.09 86 TRP A C 1
ATOM 708 O O . TRP A 1 86 ? 3.998 7.549 33.136 1.00 47.09 86 TRP A O 1
ATOM 718 N N . PRO A 1 87 ? 5.009 7.866 35.127 1.00 36.28 87 PRO A N 1
ATOM 719 C CA . PRO A 1 87 ? 4.911 9.328 35.114 1.00 36.28 87 PRO A CA 1
ATOM 720 C C . PRO A 1 87 ? 5.446 9.969 33.822 1.00 36.28 87 PRO A C 1
ATOM 722 O O . PRO A 1 87 ? 6.496 9.582 33.308 1.00 36.28 87 PRO A O 1
ATOM 725 N N . GLY A 1 88 ? 4.728 10.983 33.320 1.00 42.22 88 GLY A N 1
ATOM 726 C CA . GLY A 1 88 ? 5.052 11.717 32.085 1.00 42.22 88 GLY A CA 1
ATOM 727 C C . GLY A 1 88 ? 4.383 11.182 30.812 1.00 42.22 88 GLY A C 1
ATOM 728 O O . GLY A 1 88 ? 4.708 11.644 29.721 1.00 42.22 88 GLY A O 1
ATOM 729 N N . LYS A 1 89 ? 3.478 10.200 30.929 1.00 46.94 89 LYS A N 1
ATOM 730 C CA . LYS A 1 89 ? 2.978 9.407 29.801 1.00 46.94 89 LYS A CA 1
ATOM 731 C C . LYS A 1 89 ? 1.480 9.096 29.982 1.00 46.94 89 LYS A C 1
ATOM 733 O O . LYS A 1 89 ? 1.097 8.498 30.979 1.00 46.94 89 LYS A O 1
ATOM 738 N N . GLY A 1 90 ? 0.622 9.524 29.050 1.00 50.69 90 GLY A N 1
ATOM 739 C CA . GLY A 1 90 ? -0.785 9.084 28.973 1.00 50.69 90 GLY A CA 1
ATOM 740 C C . GLY A 1 90 ? -1.789 9.593 30.020 1.00 50.69 90 GLY A C 1
ATOM 741 O O . GLY A 1 90 ? -2.850 8.983 30.167 1.00 50.69 90 GLY A O 1
ATOM 742 N N . LEU A 1 91 ? -1.500 10.692 30.727 1.00 51.25 91 LEU A N 1
ATOM 743 C CA . LEU A 1 91 ? -2.463 11.364 31.610 1.00 51.25 91 LEU A CA 1
ATOM 744 C C . LEU A 1 91 ? -3.203 12.470 30.842 1.00 51.25 91 LEU A C 1
ATOM 746 O O . LEU A 1 91 ? -2.573 13.388 30.314 1.00 51.25 91 LEU A O 1
ATOM 750 N N . ALA A 1 92 ? -4.532 12.397 30.805 1.00 51.69 92 ALA A N 1
ATOM 751 C CA . ALA A 1 92 ? -5.391 13.498 30.386 1.00 51.69 92 ALA A CA 1
ATOM 752 C C . ALA A 1 92 ? -6.162 14.016 31.606 1.00 51.69 92 ALA A C 1
ATOM 754 O O . ALA A 1 92 ? -7.083 13.358 32.092 1.00 51.69 92 ALA A O 1
ATOM 755 N N . ASP A 1 93 ? -5.783 15.188 32.114 1.00 52.00 93 ASP A N 1
ATOM 756 C CA . ASP A 1 93 ? -6.497 15.876 33.193 1.00 52.00 93 ASP A CA 1
ATOM 757 C C . ASP A 1 93 ? -7.199 17.153 32.678 1.00 52.00 93 ASP A C 1
ATOM 759 O O . ASP A 1 93 ? -7.191 17.459 31.480 1.00 52.00 93 ASP A O 1
ATOM 763 N N . THR A 1 94 ? -7.896 17.878 33.559 1.00 47.31 94 THR A N 1
ATOM 764 C CA . THR A 1 94 ? -8.651 19.089 33.179 1.00 47.31 94 THR A CA 1
ATOM 765 C C . THR A 1 94 ? -7.786 20.339 32.942 1.00 47.31 94 THR A C 1
ATOM 767 O O . THR A 1 94 ? -8.327 21.371 32.544 1.00 47.31 94 THR A O 1
ATOM 770 N N . ILE A 1 95 ? -6.478 20.293 33.223 1.00 41.03 95 ILE A N 1
ATOM 771 C CA . ILE A 1 95 ? -5.573 21.456 33.294 1.00 41.03 95 ILE A CA 1
ATOM 772 C C . ILE A 1 95 ? -4.422 21.341 32.276 1.00 41.03 95 ILE A C 1
ATOM 774 O O . ILE A 1 95 ? -4.118 22.318 31.589 1.00 41.03 95 ILE A O 1
ATOM 778 N N . PHE A 1 96 ? -3.818 20.162 32.126 1.00 42.53 96 PHE A N 1
ATOM 779 C CA . PHE A 1 96 ? -2.702 19.867 31.233 1.00 42.53 96 PHE A CA 1
ATOM 780 C C . PHE A 1 96 ? -2.983 18.600 30.409 1.00 42.53 96 PHE A C 1
ATOM 782 O O . PHE A 1 96 ? -3.365 17.555 30.929 1.00 42.53 96 PHE A O 1
ATOM 789 N N . SER A 1 97 ? -2.756 18.677 29.095 1.00 46.03 97 SER A N 1
ATOM 790 C CA . SER A 1 97 ? -2.803 17.522 28.194 1.00 46.03 97 SER A CA 1
ATOM 791 C C . SER A 1 97 ? -1.433 17.343 27.549 1.00 46.03 97 SER A C 1
ATOM 793 O O . SER A 1 97 ? -1.026 18.170 26.734 1.00 46.03 97 SER A O 1
ATOM 795 N N . THR A 1 98 ? -0.719 16.271 27.885 1.00 46.62 98 THR A N 1
ATOM 796 C CA . THR A 1 98 ? 0.446 15.825 27.099 1.00 46.62 98 THR A CA 1
ATOM 797 C C . THR A 1 98 ? 0.051 14.812 26.023 1.00 46.62 98 THR A C 1
ATOM 799 O O . THR A 1 98 ? 0.923 14.244 25.379 1.00 46.62 98 THR A O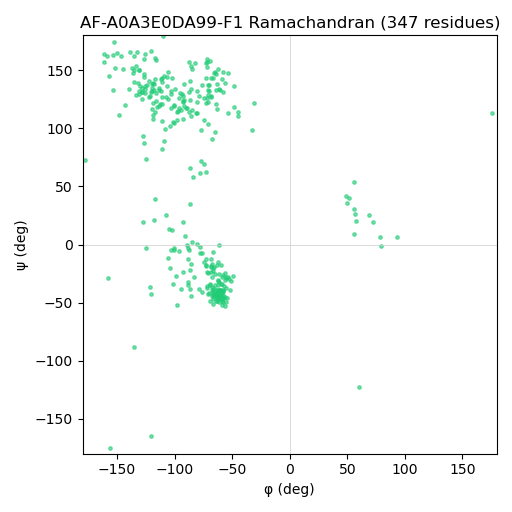 1
ATOM 802 N N . SER A 1 99 ? -1.256 14.589 25.834 1.00 44.09 99 SER A N 1
ATOM 803 C CA . SER A 1 99 ? -1.866 13.559 24.994 1.00 44.09 99 SER A CA 1
ATOM 804 C C . SER A 1 99 ? -1.340 13.596 23.555 1.00 44.09 99 SER A C 1
ATOM 806 O O . SER A 1 99 ? -1.616 14.556 22.859 1.00 44.09 99 SER A O 1
ATOM 808 N N . GLN A 1 100 ? -0.611 12.560 23.130 1.00 45.41 100 GLN A N 1
ATOM 809 C CA . GLN A 1 100 ? -0.239 12.172 21.766 1.00 45.41 100 GLN A CA 1
ATOM 810 C C . GLN A 1 100 ? -0.612 10.697 21.577 1.00 45.41 100 GLN A C 1
ATOM 812 O O . GLN A 1 100 ? -0.309 9.872 22.437 1.00 45.41 100 GLN A O 1
ATOM 817 N N . LEU A 1 101 ? -1.299 10.352 20.482 1.00 54.69 101 LEU A N 1
ATOM 818 C CA . LEU A 1 101 ? -1.901 9.034 20.304 1.00 54.69 101 LEU A CA 1
ATOM 819 C C . LEU A 1 101 ? -0.866 8.115 19.725 1.00 54.69 101 LEU A C 1
ATOM 821 O O . LEU A 1 101 ? -0.953 7.741 18.568 1.00 54.69 101 LEU A O 1
ATOM 825 N N . CYS A 1 102 ? 0.166 7.838 20.491 1.00 55.47 102 CYS A N 1
ATOM 826 C CA . CYS A 1 102 ? 1.317 7.133 19.989 1.00 55.47 102 CYS A CA 1
ATOM 827 C C . CYS A 1 102 ? 1.109 5.645 20.241 1.00 55.47 102 CYS A C 1
ATOM 829 O O . CYS A 1 102 ? 0.951 5.241 21.382 1.00 55.47 102 CYS A O 1
ATOM 831 N N . ILE A 1 103 ? 1.073 4.829 19.196 1.00 62.91 103 ILE A N 1
ATOM 832 C CA . ILE A 1 103 ? 1.044 3.373 19.287 1.00 62.91 103 ILE A CA 1
ATOM 833 C C . ILE A 1 103 ? 2.412 2.887 18.812 1.00 62.91 103 ILE A C 1
ATOM 835 O O . ILE A 1 103 ? 2.626 2.658 17.622 1.00 62.91 103 ILE A O 1
ATOM 839 N N . ARG A 1 104 ? 3.359 2.780 19.748 1.00 55.72 104 ARG A N 1
ATOM 840 C CA . ARG A 1 104 ? 4.736 2.338 19.518 1.00 55.72 104 ARG A CA 1
ATOM 841 C C . ARG A 1 104 ? 5.083 1.171 20.444 1.00 55.72 104 ARG A C 1
ATOM 843 O O . ARG A 1 104 ? 4.876 1.286 21.646 1.00 55.72 104 ARG A O 1
ATOM 850 N N . PRO A 1 105 ? 5.699 0.092 19.934 1.00 48.03 105 PRO A N 1
ATOM 851 C CA . PRO A 1 105 ? 6.139 -1.035 20.765 1.00 48.03 105 PRO A CA 1
ATOM 852 C C . PRO A 1 105 ? 7.124 -0.644 21.882 1.00 48.03 105 PRO A C 1
ATOM 854 O O . PRO A 1 105 ? 7.204 -1.318 22.901 1.00 48.03 105 PRO A O 1
ATOM 857 N N . GLU A 1 106 ? 7.873 0.445 21.687 1.00 44.41 106 GLU A N 1
ATOM 858 C CA . GLU A 1 106 ? 8.979 0.869 22.556 1.00 44.41 106 GLU A CA 1
ATOM 859 C C . GLU A 1 106 ? 8.604 1.995 23.539 1.00 44.41 106 GLU A C 1
ATOM 861 O O . GLU A 1 106 ? 9.431 2.404 24.352 1.00 44.41 106 GLU A O 1
ATOM 866 N N . ASN A 1 107 ? 7.374 2.524 23.481 1.00 43.88 107 ASN A N 1
ATOM 867 C CA . ASN A 1 107 ? 6.927 3.645 24.314 1.00 43.88 107 ASN A CA 1
ATOM 868 C C . ASN A 1 107 ? 5.557 3.374 24.951 1.00 43.88 107 ASN A C 1
ATOM 870 O O . ASN A 1 107 ? 4.831 2.470 24.557 1.00 43.88 107 ASN A O 1
ATOM 874 N N . CYS A 1 108 ? 5.187 4.174 25.955 1.00 49.06 108 CYS A N 1
ATOM 875 C CA . CYS A 1 108 ? 3.839 4.112 26.512 1.00 49.06 108 CYS A CA 1
ATOM 876 C C . CYS A 1 108 ? 2.851 4.635 25.473 1.00 49.06 108 CYS A C 1
ATOM 878 O O . CYS A 1 108 ? 3.027 5.738 24.953 1.00 49.06 108 CYS A O 1
ATOM 880 N N . ASN A 1 109 ? 1.825 3.837 25.203 1.00 51.53 109 ASN A N 1
ATOM 881 C CA . ASN A 1 109 ? 0.786 4.169 24.251 1.00 51.53 109 ASN A CA 1
ATOM 882 C C . ASN A 1 109 ? -0.369 4.869 24.952 1.00 51.53 109 ASN A C 1
ATOM 884 O O . ASN A 1 109 ? -0.749 4.444 26.034 1.00 51.53 109 ASN A O 1
ATOM 888 N N . TYR A 1 110 ? -0.935 5.910 24.365 1.00 50.47 110 TYR A N 1
ATOM 889 C CA . TYR A 1 110 ? -2.033 6.702 24.935 1.00 50.47 110 TYR A CA 1
ATOM 890 C C . TYR A 1 110 ? -2.835 7.317 23.792 1.00 50.47 110 TYR A C 1
ATOM 892 O O . TYR A 1 110 ? -2.438 7.099 22.660 1.00 50.47 110 TYR A O 1
ATOM 900 N N . LEU A 1 111 ? -3.964 7.996 24.039 1.00 52.00 111 LEU A N 1
ATOM 901 C CA . LEU A 1 111 ? -4.842 8.556 22.996 1.00 52.00 111 LEU A CA 1
ATOM 902 C C . LEU A 1 111 ? -4.793 10.106 22.939 1.00 52.00 111 LEU A C 1
ATOM 904 O O . LEU A 1 111 ? -4.715 10.763 23.970 1.00 52.00 111 LEU A O 1
ATOM 908 N N . ASP A 1 112 ? -4.902 10.681 21.737 1.00 45.75 112 ASP A N 1
ATOM 909 C CA . ASP A 1 112 ? -4.743 12.098 21.345 1.00 45.75 112 ASP A CA 1
ATOM 910 C C . ASP A 1 112 ? -5.548 12.433 20.100 1.00 45.75 112 ASP A C 1
ATOM 912 O O . ASP A 1 112 ? -5.521 11.714 19.101 1.00 45.75 112 ASP A O 1
ATOM 916 N N . MET A 1 113 ? -6.241 13.555 20.217 1.00 41.28 113 MET A N 1
ATOM 917 C CA . MET A 1 113 ? -6.270 14.695 19.299 1.00 41.28 113 MET A CA 1
ATOM 918 C C . MET A 1 113 ? -7.311 15.638 19.891 1.00 41.28 113 MET A C 1
ATOM 920 O O . MET A 1 113 ? -8.480 15.271 19.991 1.00 41.28 113 MET A O 1
ATOM 924 N N . ASP A 1 114 ? -6.887 16.811 20.367 1.00 47.94 114 ASP A N 1
ATOM 925 C CA . ASP A 1 114 ? -7.719 17.809 21.074 1.00 47.94 114 ASP A CA 1
ATOM 926 C C . ASP A 1 114 ? -8.477 17.295 22.325 1.00 47.94 114 ASP A C 1
ATOM 928 O O . ASP A 1 114 ? -9.309 18.003 22.900 1.00 47.94 114 ASP A O 1
ATOM 932 N N . GLY A 1 115 ? -8.195 16.068 22.773 1.00 51.09 115 GLY A N 1
ATOM 933 C CA . GLY A 1 115 ? -8.920 15.349 23.818 1.00 51.09 115 GLY A CA 1
ATOM 934 C C . GLY A 1 115 ? -8.576 15.814 25.230 1.00 51.09 115 GLY A C 1
ATOM 935 O O . GLY A 1 115 ? -8.092 15.027 26.037 1.00 51.09 115 GLY A O 1
ATOM 936 N N . ARG A 1 116 ? -8.842 17.081 25.556 1.00 58.28 116 ARG A N 1
ATOM 937 C CA . ARG A 1 116 ? -8.969 17.482 26.964 1.00 58.28 116 ARG A CA 1
ATOM 938 C C . ARG A 1 116 ? -10.172 16.758 27.554 1.00 58.28 116 ARG A C 1
ATOM 940 O O . ARG A 1 116 ? -11.166 16.556 26.857 1.00 58.28 116 ARG A O 1
ATOM 947 N N . LEU A 1 117 ? -10.112 16.405 28.835 1.00 67.75 117 LEU A N 1
ATOM 948 C CA . LEU A 1 117 ? -11.315 16.001 29.552 1.00 67.75 117 LEU A CA 1
ATOM 949 C C . LEU A 1 117 ? -12.251 17.218 29.622 1.00 67.75 117 LEU A C 1
ATOM 951 O O . LEU A 1 117 ? -12.080 18.104 30.459 1.00 67.75 117 LEU A O 1
ATOM 955 N N . VAL A 1 118 ? -13.214 17.295 28.703 1.00 72.81 118 VAL A N 1
ATOM 956 C CA . VAL A 1 118 ? -14.188 18.389 28.645 1.00 72.81 118 VAL A CA 1
ATOM 957 C C . VAL A 1 118 ? -15.363 18.031 29.537 1.00 72.81 118 VAL A C 1
ATOM 959 O O . VAL A 1 118 ? -15.906 16.933 29.448 1.00 72.81 118 VAL A O 1
ATOM 962 N N . ARG A 1 119 ? -15.779 18.958 30.399 1.00 75.50 119 ARG A N 1
ATOM 963 C CA . ARG A 1 119 ? -16.988 18.772 31.206 1.00 75.50 119 ARG A CA 1
ATOM 964 C C . ARG A 1 119 ? -18.222 19.096 30.366 1.00 75.50 119 ARG A C 1
ATOM 966 O O . ARG A 1 119 ? -18.345 20.207 29.859 1.00 75.50 119 ARG A O 1
ATOM 973 N N . ASP A 1 120 ? -19.123 18.129 30.251 1.00 76.19 120 ASP A N 1
ATOM 974 C CA . ASP A 1 120 ? -20.423 18.232 29.589 1.00 76.19 120 ASP A CA 1
ATOM 975 C C . ASP A 1 120 ? -21.513 17.759 30.567 1.00 76.19 120 ASP A C 1
ATOM 977 O O . ASP A 1 120 ? -21.767 16.564 30.751 1.00 76.19 120 ASP A O 1
ATOM 981 N N . GLY A 1 121 ? -22.095 18.710 31.305 1.00 81.06 121 GLY A N 1
ATOM 982 C CA . GLY A 1 121 ? -23.010 18.420 32.411 1.00 81.06 121 GLY A CA 1
ATOM 983 C C . GLY A 1 121 ? -22.346 17.589 33.517 1.00 81.06 121 GLY A C 1
ATOM 984 O O . GLY A 1 121 ? -21.327 17.985 34.078 1.00 81.06 121 GLY A O 1
ATOM 985 N N . ASN A 1 122 ? -22.928 16.425 33.828 1.00 81.50 122 ASN A N 1
ATOM 986 C CA . ASN A 1 122 ? -22.382 15.475 34.807 1.00 81.50 122 ASN A CA 1
ATOM 987 C C . ASN A 1 122 ? -21.324 14.525 34.220 1.00 81.50 122 ASN A C 1
ATOM 989 O O . ASN A 1 122 ? -20.838 13.653 34.943 1.00 81.50 122 ASN A O 1
ATOM 993 N N . TYR A 1 123 ? -20.970 14.671 32.940 1.00 80.81 123 TYR A N 1
ATOM 994 C CA . TYR A 1 123 ? -20.031 13.791 32.254 1.00 80.81 123 TYR A CA 1
ATOM 995 C C . TYR A 1 123 ? -18.712 14.489 31.924 1.00 80.81 123 TYR A C 1
ATOM 997 O O . TYR A 1 123 ? -18.674 15.654 31.537 1.00 80.81 123 TYR A O 1
ATOM 1005 N N . GLY A 1 124 ? -17.613 13.761 32.102 1.00 81.25 124 GLY A N 1
ATOM 1006 C CA . GLY A 1 124 ? -16.340 14.071 31.473 1.00 81.25 124 GLY A CA 1
ATOM 1007 C C . GLY A 1 124 ? -16.330 13.441 30.087 1.00 81.25 124 GLY A C 1
ATOM 1008 O O . GLY A 1 124 ? -16.728 12.290 29.933 1.00 81.25 124 GLY A O 1
ATOM 1009 N N . LYS A 1 125 ? -15.912 14.187 29.073 1.00 79.94 125 LYS A N 1
ATOM 1010 C CA . LYS A 1 125 ? -15.960 13.775 27.674 1.00 79.94 125 LYS A CA 1
ATOM 1011 C C . LYS A 1 125 ? -14.580 13.857 27.043 1.00 79.94 125 LYS A C 1
ATOM 1013 O O . LYS A 1 125 ? -13.883 14.855 27.212 1.00 79.94 125 LYS A O 1
ATOM 1018 N N . MET A 1 126 ? -14.235 12.837 26.263 1.00 79.06 126 MET A N 1
ATOM 1019 C CA . MET A 1 126 ? -13.052 12.811 25.402 1.00 79.06 126 MET A CA 1
ATOM 1020 C C . MET A 1 126 ? -13.450 12.343 24.000 1.00 79.06 126 MET A C 1
ATOM 1022 O O . MET A 1 126 ? -14.266 11.435 23.867 1.00 79.06 126 MET A O 1
ATOM 1026 N N . ILE A 1 127 ? -12.902 12.965 22.954 1.00 76.75 127 ILE A N 1
ATOM 1027 C CA . ILE A 1 127 ? -13.164 12.604 21.551 1.00 76.75 127 ILE A CA 1
ATOM 1028 C C . ILE A 1 127 ? -11.850 12.192 20.893 1.00 76.75 127 ILE A C 1
ATOM 1030 O O . ILE A 1 127 ? -10.848 12.883 21.050 1.00 76.75 127 ILE A O 1
ATOM 1034 N N . TYR A 1 128 ? -11.891 11.127 20.096 1.00 77.31 128 TYR A N 1
ATOM 1035 C CA . TYR A 1 128 ? -10.762 10.641 19.311 1.00 77.31 128 TYR A CA 1
ATOM 1036 C C . TYR A 1 128 ? -11.125 10.593 17.836 1.00 77.31 128 TYR A C 1
ATOM 1038 O O . TYR A 1 128 ? -12.142 10.013 17.458 1.00 77.31 128 TYR A O 1
ATOM 1046 N N . ARG A 1 129 ? -10.303 11.228 16.995 1.00 70.25 129 ARG A N 1
ATOM 1047 C CA . ARG A 1 129 ? -10.570 11.368 15.552 1.00 70.25 129 ARG A CA 1
ATOM 1048 C C . ARG A 1 129 ? -9.771 10.398 14.688 1.00 70.25 129 ARG A C 1
ATOM 1050 O O . ARG A 1 129 ? -10.262 9.979 13.646 1.00 70.25 129 ARG A O 1
ATOM 1057 N N . ASN A 1 130 ? -8.557 10.080 15.107 1.00 68.12 130 ASN A N 1
ATOM 1058 C CA . ASN A 1 130 ? -7.580 9.249 14.412 1.00 68.12 130 ASN A CA 1
ATOM 1059 C C . ASN A 1 130 ? -6.614 8.666 15.464 1.00 68.12 130 ASN A C 1
ATOM 1061 O O . ASN A 1 130 ? -6.868 8.842 16.653 1.00 68.12 130 ASN A O 1
ATOM 1065 N N . TYR A 1 131 ? -5.566 7.953 15.046 1.00 65.50 131 TYR A N 1
ATOM 1066 C CA . TYR A 1 131 ? -4.491 7.452 15.904 1.00 65.50 131 TYR A CA 1
ATOM 1067 C C . TYR A 1 131 ? -3.104 7.596 15.259 1.00 65.50 131 TYR A C 1
ATOM 1069 O O . TYR A 1 131 ? -3.038 7.836 14.064 1.00 65.50 131 TYR A O 1
ATOM 1077 N N . PHE A 1 132 ? -1.989 7.468 15.986 1.00 62.25 132 PHE A N 1
ATOM 1078 C CA . PHE A 1 132 ? -0.632 7.562 15.419 1.00 62.25 132 PHE A CA 1
ATOM 1079 C C . PHE A 1 132 ? 0.199 6.329 15.777 1.00 62.25 132 PHE A C 1
ATOM 1081 O O . PHE A 1 132 ? 0.055 5.753 16.846 1.00 62.25 132 PHE A O 1
ATOM 1088 N N . THR A 1 133 ? 1.098 5.916 14.890 1.00 54.75 133 THR A N 1
ATOM 1089 C CA . THR A 1 133 ? 2.151 4.918 15.196 1.00 54.75 133 THR A CA 1
ATOM 1090 C C . THR A 1 133 ? 3.536 5.505 14.944 1.00 54.75 133 THR A C 1
ATOM 1092 O O . THR A 1 133 ? 4.447 5.279 15.725 1.00 54.75 133 THR A O 1
ATOM 1095 N N . ASP A 1 134 ? 3.637 6.333 13.899 1.00 58.41 134 ASP A N 1
ATOM 1096 C CA . ASP A 1 134 ? 4.752 7.222 13.533 1.00 58.41 134 ASP A CA 1
ATOM 1097 C C . ASP A 1 134 ? 4.251 8.358 12.621 1.00 58.41 134 ASP A C 1
ATOM 1099 O O . ASP A 1 134 ? 4.747 9.476 12.700 1.00 58.41 134 ASP A O 1
ATOM 1103 N N . ASP A 1 135 ? 3.185 8.081 11.860 1.00 54.94 135 ASP A N 1
ATOM 1104 C CA . ASP A 1 135 ? 2.344 9.036 11.132 1.00 54.94 135 ASP A CA 1
ATOM 1105 C C . ASP A 1 135 ? 0.881 8.952 11.610 1.00 54.94 135 ASP A C 1
ATOM 1107 O O . ASP A 1 135 ? 0.491 7.979 12.266 1.00 54.94 135 ASP A O 1
ATOM 1111 N N . VAL A 1 136 ? 0.056 9.940 11.238 1.00 63.53 136 VAL A N 1
ATOM 1112 C CA . VAL A 1 136 ? -1.400 9.960 11.489 1.00 63.53 136 VAL A CA 1
ATOM 1113 C C . VAL A 1 136 ? -2.090 8.812 10.730 1.00 63.53 136 VAL A C 1
ATOM 1115 O O . VAL A 1 136 ? -1.886 8.628 9.530 1.00 63.53 136 VAL A O 1
ATOM 1118 N N . ARG A 1 137 ? -2.972 8.069 11.399 1.00 69.44 137 ARG A N 1
ATOM 1119 C CA . ARG A 1 137 ? -3.750 6.931 10.882 1.00 69.44 137 ARG A CA 1
ATOM 1120 C C . ARG A 1 137 ? -5.232 7.089 11.209 1.00 69.44 137 ARG A C 1
ATOM 1122 O O . ARG A 1 137 ? -5.587 7.403 12.334 1.00 69.44 137 ARG A O 1
ATOM 1129 N N . ASN A 1 138 ? -6.120 6.807 10.263 1.00 74.81 138 ASN A N 1
ATOM 1130 C CA . ASN A 1 138 ? -7.561 6.755 10.538 1.00 74.81 138 ASN A CA 1
ATOM 1131 C C . ASN A 1 138 ? -7.978 5.368 11.048 1.00 74.81 138 ASN A C 1
ATOM 1133 O O . ASN A 1 138 ? -7.350 4.365 10.703 1.00 74.81 138 ASN A O 1
ATOM 1137 N N . PHE A 1 139 ? -9.064 5.301 11.826 1.00 80.00 139 PHE A N 1
ATOM 1138 C CA . PHE A 1 139 ? -9.700 4.024 12.160 1.00 80.00 139 PHE A CA 1
ATOM 1139 C C . PHE A 1 139 ? -10.140 3.312 10.877 1.00 80.00 139 PHE A C 1
ATOM 1141 O O . PHE A 1 139 ? -10.566 3.953 9.916 1.00 80.00 139 PHE A O 1
ATOM 1148 N N . SER A 1 140 ? -10.008 1.990 10.845 1.00 76.06 140 SER A N 1
ATOM 1149 C CA . SER A 1 140 ? -10.306 1.182 9.660 1.00 76.06 140 SER A CA 1
ATOM 1150 C C . SER A 1 140 ? -11.070 -0.074 10.048 1.00 76.06 140 SER A C 1
ATOM 1152 O O . SER A 1 140 ? -10.959 -0.544 11.179 1.00 76.06 140 SER A O 1
ATOM 1154 N N . LEU A 1 141 ? -11.879 -0.582 9.117 1.00 78.50 141 LEU A N 1
ATOM 1155 C CA . LEU A 1 141 ? -12.696 -1.764 9.356 1.00 78.50 141 LEU A CA 1
ATOM 1156 C C . LEU A 1 141 ? -11.801 -2.973 9.687 1.00 78.50 141 LEU A C 1
ATOM 1158 O O . LEU A 1 141 ? -10.813 -3.225 8.992 1.00 78.50 141 LEU A O 1
ATOM 1162 N N . GLY A 1 142 ? -12.139 -3.714 10.739 1.00 75.19 142 GLY A N 1
ATOM 1163 C CA . GLY A 1 142 ? -11.374 -4.865 11.228 1.00 75.19 142 GLY A CA 1
ATOM 1164 C C . GLY A 1 142 ? -10.132 -4.508 12.052 1.00 75.19 142 GLY A C 1
ATOM 1165 O O . GLY A 1 142 ? -9.354 -5.399 12.403 1.00 75.19 142 GLY A O 1
ATOM 1166 N N . LEU A 1 143 ? -9.919 -3.227 12.364 1.00 81.00 143 LEU A N 1
ATOM 1167 C CA . LEU A 1 143 ? -8.965 -2.819 13.390 1.00 81.00 143 LEU A CA 1
ATOM 1168 C C . LEU A 1 143 ? -9.508 -3.224 14.767 1.00 81.00 143 LEU A C 1
ATOM 1170 O O . LEU A 1 143 ? -10.649 -2.917 15.093 1.00 81.00 143 LEU A O 1
ATOM 1174 N N . ASN A 1 144 ? -8.667 -3.851 15.589 1.00 83.06 144 ASN A N 1
ATOM 1175 C CA . ASN A 1 144 ? -8.923 -4.002 17.019 1.00 83.06 144 ASN A CA 1
ATOM 1176 C C . ASN A 1 144 ? -7.986 -3.067 17.780 1.00 83.06 144 ASN A C 1
ATOM 1178 O O . ASN A 1 144 ? -6.770 -3.113 17.576 1.00 83.06 144 ASN A O 1
ATOM 1182 N N . LEU A 1 145 ? -8.548 -2.230 18.650 1.00 83.12 145 LEU A N 1
ATOM 1183 C CA . LEU A 1 145 ? -7.781 -1.387 19.561 1.00 83.12 145 LEU A CA 1
ATOM 1184 C C . LEU A 1 145 ? -8.026 -1.839 20.999 1.00 83.12 145 LEU A C 1
ATOM 1186 O O . LEU A 1 145 ? -9.148 -1.793 21.491 1.00 83.12 145 LEU A O 1
ATOM 1190 N N . TYR A 1 146 ? -6.967 -2.259 21.675 1.00 80.62 146 TYR A N 1
ATOM 1191 C CA . TYR A 1 146 ? -6.999 -2.729 23.054 1.00 80.62 146 TYR A CA 1
ATOM 1192 C C . TYR A 1 146 ? -6.696 -1.562 23.985 1.00 80.62 146 TYR A C 1
ATOM 1194 O O . TYR A 1 146 ? -5.657 -0.924 23.838 1.00 80.62 146 TYR A O 1
ATOM 1202 N N . LEU A 1 147 ? -7.592 -1.276 24.925 1.00 81.25 147 LEU A N 1
ATOM 1203 C CA . LEU A 1 147 ? -7.504 -0.150 25.848 1.00 81.25 147 LEU A CA 1
ATOM 1204 C C . LEU A 1 147 ? -7.443 -0.607 27.305 1.00 81.25 147 LEU A C 1
ATOM 1206 O O . LEU A 1 147 ? -8.202 -1.487 27.717 1.00 81.25 147 LEU A O 1
ATOM 1210 N N . ALA A 1 148 ? -6.593 0.063 28.087 1.00 78.06 148 ALA A N 1
ATOM 1211 C CA . ALA A 1 148 ? -6.609 0.062 29.553 1.00 78.06 148 ALA A CA 1
ATOM 1212 C C . ALA A 1 148 ? -7.034 1.444 30.000 1.00 78.06 148 ALA A C 1
ATOM 1214 O O . ALA A 1 148 ? -6.352 2.418 29.681 1.00 78.06 148 ALA A O 1
ATOM 1215 N N . ILE A 1 149 ? -8.124 1.536 30.750 1.00 79.94 149 ILE A N 1
ATOM 1216 C CA . ILE A 1 149 ? -8.639 2.822 31.211 1.00 79.94 149 ILE A CA 1
ATOM 1217 C C . ILE A 1 149 ? -8.686 2.815 32.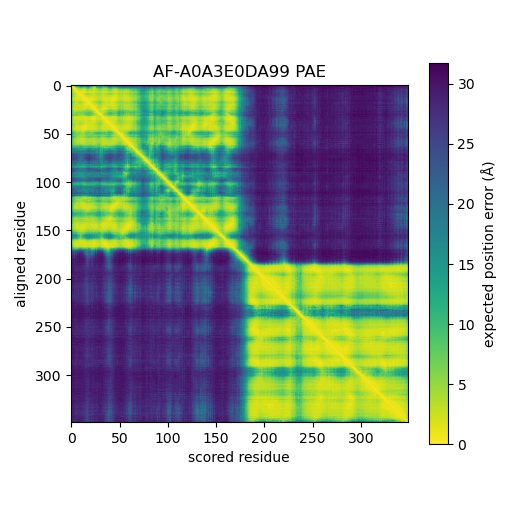730 1.00 79.94 149 ILE A C 1
ATOM 1219 O O . ILE A 1 149 ? -9.251 1.901 33.322 1.00 79.94 149 ILE A O 1
ATOM 1223 N N . GLY A 1 150 ? -8.097 3.838 33.346 1.00 78.50 150 GLY A N 1
ATOM 1224 C CA . GLY A 1 150 ? -8.187 4.107 34.777 1.00 78.50 150 GLY A CA 1
ATOM 1225 C C . GLY A 1 150 ? -8.651 5.537 35.034 1.00 78.50 150 GLY A C 1
ATOM 1226 O O . GLY A 1 150 ? -8.284 6.461 34.304 1.00 78.50 150 GLY A O 1
ATOM 1227 N N . LEU A 1 151 ? -9.452 5.728 36.081 1.00 76.38 151 LEU A N 1
ATOM 1228 C CA . LEU A 1 151 ? -9.889 7.051 36.526 1.00 76.38 151 LEU A CA 1
ATOM 1229 C C . LEU A 1 151 ? -9.105 7.478 37.762 1.00 76.38 151 LEU A C 1
ATOM 1231 O O . LEU A 1 151 ? -9.044 6.746 38.750 1.00 76.38 151 LEU A O 1
ATOM 1235 N N . ASP A 1 152 ? -8.550 8.685 37.717 1.00 72.19 152 ASP A N 1
ATOM 1236 C CA . ASP A 1 152 ? -8.092 9.364 38.919 1.00 72.19 152 ASP A CA 1
ATOM 1237 C C . ASP A 1 152 ? -9.246 10.203 39.465 1.00 72.19 152 ASP A C 1
ATOM 1239 O O . ASP A 1 152 ? -9.775 11.087 38.781 1.00 72.19 152 ASP A O 1
ATOM 1243 N N . THR A 1 153 ? -9.695 9.879 40.675 1.00 70.19 153 THR A N 1
ATOM 1244 C CA . THR A 1 153 ? -10.877 10.502 41.273 1.00 70.19 153 THR A CA 1
ATOM 1245 C C . THR A 1 153 ? -10.615 10.916 42.711 1.00 70.19 153 THR A C 1
ATOM 1247 O O . THR A 1 153 ? -9.815 10.298 43.415 1.00 70.19 153 THR A O 1
ATOM 1250 N N . THR A 1 154 ? -11.342 11.931 43.180 1.00 67.25 154 THR A N 1
ATOM 1251 C CA . THR A 1 154 ? -11.326 12.342 44.596 1.00 67.25 154 THR A CA 1
ATOM 1252 C C . THR A 1 154 ? -11.842 11.246 45.539 1.00 67.25 154 THR A C 1
ATOM 1254 O O . THR A 1 154 ? -11.619 11.323 46.746 1.00 67.25 154 THR A O 1
ATOM 1257 N N . ASN A 1 155 ? -12.512 10.217 45.009 1.00 65.00 155 ASN A N 1
ATOM 1258 C CA . ASN A 1 155 ? -13.036 9.082 45.755 1.00 65.00 155 ASN A CA 1
ATOM 1259 C C . ASN A 1 155 ? -12.103 7.865 45.622 1.00 65.00 155 ASN A C 1
ATOM 1261 O O . ASN A 1 155 ? -12.089 7.164 44.610 1.00 65.00 155 ASN A O 1
ATOM 1265 N N . SER A 1 156 ? -11.342 7.570 46.676 1.00 58.00 156 SER A N 1
ATOM 1266 C CA . SER A 1 156 ? -10.347 6.489 46.682 1.00 58.00 156 SER A CA 1
ATOM 1267 C C . SER A 1 156 ? -10.916 5.089 46.414 1.00 58.00 156 SER A C 1
ATOM 1269 O O . SER A 1 156 ? -10.148 4.203 46.052 1.00 58.00 156 SER A O 1
ATOM 1271 N N . LEU A 1 157 ? -12.233 4.884 46.551 1.00 52.91 157 LEU A N 1
ATOM 1272 C CA . LEU A 1 157 ? -12.914 3.609 46.282 1.00 52.91 157 LEU A CA 1
ATOM 1273 C C . LEU A 1 157 ? -13.133 3.330 44.783 1.00 52.91 157 LEU A C 1
ATOM 1275 O O . LEU A 1 157 ? -13.590 2.248 44.434 1.00 52.91 157 LEU A O 1
ATOM 1279 N N . ARG A 1 158 ? -12.833 4.291 43.898 1.00 53.03 158 ARG A N 1
ATOM 1280 C CA . ARG A 1 158 ? -13.031 4.186 42.440 1.00 53.03 158 ARG A CA 1
ATOM 1281 C C . ARG A 1 158 ? -11.743 3.964 41.640 1.00 53.03 158 ARG A C 1
ATOM 1283 O O . ARG A 1 158 ? -11.748 4.109 40.419 1.00 5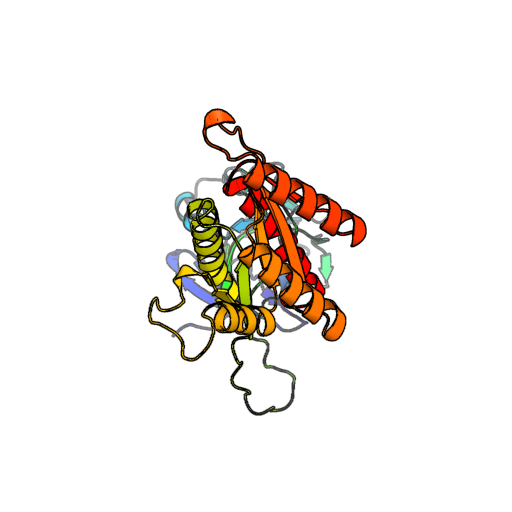3.03 158 ARG A O 1
ATOM 1290 N N . LYS A 1 159 ? -10.641 3.625 42.316 1.00 61.00 159 LYS A N 1
ATOM 1291 C CA . LYS A 1 159 ? -9.345 3.324 41.689 1.00 61.00 159 LYS A CA 1
ATOM 1292 C C . LYS A 1 159 ? -9.347 1.919 41.081 1.00 61.00 159 LYS A C 1
ATOM 1294 O O . LYS A 1 159 ? -8.696 1.018 41.591 1.00 61.00 159 LYS A O 1
ATOM 1299 N N . ASP A 1 160 ? -10.077 1.759 39.987 1.00 66.31 160 ASP A N 1
ATOM 1300 C CA . ASP A 1 160 ? -10.115 0.535 39.191 1.00 66.31 160 ASP A CA 1
ATOM 1301 C C . ASP A 1 160 ? -9.570 0.785 37.780 1.00 66.31 160 ASP A C 1
ATOM 1303 O O . ASP A 1 160 ? -9.526 1.920 37.295 1.00 66.31 160 ASP A O 1
ATOM 1307 N N . ILE A 1 161 ? -9.145 -0.294 37.123 1.00 74.00 161 ILE A N 1
ATOM 1308 C CA . ILE A 1 161 ? -8.768 -0.299 35.708 1.00 74.00 161 ILE A CA 1
ATOM 1309 C C . ILE A 1 161 ? -9.673 -1.281 34.977 1.00 74.00 161 ILE A C 1
ATOM 1311 O O . ILE A 1 161 ? -9.887 -2.399 35.447 1.00 74.00 161 ILE A O 1
ATOM 1315 N N . GLU A 1 162 ? -10.191 -0.864 33.827 1.00 79.31 162 GLU A N 1
ATOM 1316 C CA . GLU A 1 162 ? -10.988 -1.716 32.947 1.00 79.31 162 GLU A CA 1
ATOM 1317 C C . GLU A 1 162 ? -10.302 -1.909 31.599 1.00 79.31 162 GLU A C 1
ATOM 1319 O O . GLU A 1 162 ? -9.681 -0.991 31.053 1.00 79.31 162 GLU A O 1
ATOM 1324 N N . GLU A 1 163 ? -10.434 -3.128 31.074 1.00 80.75 163 GLU A N 1
ATOM 1325 C CA . GLU A 1 163 ? -9.954 -3.494 29.750 1.00 80.75 163 GLU A CA 1
ATOM 1326 C C . GLU A 1 163 ? -11.091 -3.374 28.743 1.00 80.75 163 GLU A C 1
ATOM 1328 O O . GLU A 1 163 ? -12.181 -3.913 28.952 1.00 80.75 163 GLU A O 1
ATOM 1333 N N . VAL A 1 164 ? -10.830 -2.698 27.629 1.00 86.56 164 VAL A N 1
ATOM 1334 C CA . VAL A 1 164 ? -11.816 -2.530 26.564 1.00 86.56 164 VAL A CA 1
ATOM 1335 C C . VAL A 1 164 ? -11.178 -2.808 25.213 1.00 86.56 164 VAL A C 1
ATOM 1337 O O . VAL A 1 164 ? -10.155 -2.227 24.877 1.00 86.56 164 VAL A O 1
ATOM 1340 N N . ILE A 1 165 ? -11.796 -3.670 24.418 1.00 87.75 165 ILE A N 1
ATOM 1341 C CA . ILE A 1 165 ? -11.475 -3.862 23.009 1.00 87.75 165 ILE A CA 1
ATOM 1342 C C . ILE A 1 165 ? -12.447 -3.016 22.200 1.00 87.75 165 ILE A C 1
ATOM 1344 O O . ILE A 1 165 ? -13.653 -3.254 22.241 1.00 87.75 165 ILE A O 1
ATOM 1348 N N . LEU A 1 166 ? -11.934 -2.037 21.463 1.00 89.94 166 LEU A N 1
ATOM 1349 C CA . LEU A 1 166 ? -12.701 -1.369 20.421 1.00 89.94 166 LEU A CA 1
ATOM 1350 C C . LEU A 1 166 ? -12.565 -2.195 19.150 1.00 89.94 166 LEU A C 1
ATOM 1352 O O . LEU A 1 166 ? -11.478 -2.285 18.574 1.00 89.94 166 LEU A O 1
ATOM 1356 N N . ASP A 1 167 ? -13.668 -2.817 18.764 1.00 88.19 167 ASP A N 1
ATOM 1357 C CA . ASP A 1 167 ? -13.772 -3.629 17.565 1.00 88.19 167 ASP A CA 1
ATOM 1358 C C . ASP A 1 167 ? -14.397 -2.775 16.466 1.00 88.19 167 ASP A C 1
ATOM 1360 O O . ASP A 1 167 ? -15.575 -2.417 16.526 1.00 88.19 167 ASP A O 1
ATOM 1364 N N . PHE A 1 168 ? -13.586 -2.367 15.494 1.00 86.00 168 PHE A N 1
ATOM 1365 C CA . PHE A 1 168 ? -14.043 -1.532 14.390 1.00 86.00 168 PHE A CA 1
ATOM 1366 C C . PHE A 1 168 ? -14.658 -2.402 13.287 1.00 86.00 168 PHE A C 1
ATOM 1368 O O . PHE A 1 168 ? -14.175 -2.397 12.158 1.00 86.00 168 PHE A O 1
ATOM 1375 N N . ASP A 1 169 ? -15.684 -3.188 13.607 1.00 79.00 169 ASP A N 1
ATOM 1376 C CA . ASP A 1 169 ? -16.314 -4.171 12.717 1.00 79.00 169 ASP A CA 1
ATOM 1377 C C . ASP A 1 169 ? -17.694 -3.744 12.185 1.00 79.00 169 ASP A C 1
ATOM 1379 O O . ASP A 1 169 ? -18.207 -4.352 11.241 1.00 79.00 169 ASP A O 1
ATOM 1383 N N . GLN A 1 170 ? -18.294 -2.677 12.728 1.00 67.94 170 GLN A N 1
ATOM 1384 C CA . GLN A 1 170 ? -19.633 -2.248 12.323 1.00 67.94 170 GLN A CA 1
ATOM 1385 C C . GLN A 1 170 ? -19.604 -1.352 11.085 1.00 67.94 170 GLN A C 1
ATOM 1387 O O . GLN A 1 170 ? -19.172 -0.198 11.126 1.00 67.94 170 GLN A O 1
ATOM 1392 N N . ASN A 1 171 ? -20.188 -1.828 9.989 1.00 55.19 171 ASN A N 1
ATOM 1393 C CA . ASN A 1 171 ? -20.591 -0.951 8.895 1.00 55.19 171 ASN A CA 1
ATOM 1394 C C . ASN A 1 171 ? -21.822 -0.148 9.332 1.00 55.19 171 ASN A C 1
ATOM 1396 O O . ASN A 1 171 ? -22.843 -0.716 9.712 1.00 55.19 171 ASN A O 1
ATOM 1400 N N . ASP A 1 172 ? -21.724 1.179 9.302 1.00 45.22 172 ASP A N 1
ATOM 1401 C CA . ASP A 1 172 ? -22.783 2.087 9.753 1.00 45.22 172 ASP A CA 1
ATOM 1402 C C . ASP A 1 172 ? -23.942 2.135 8.731 1.00 45.22 172 ASP A C 1
ATOM 1404 O O . ASP A 1 172 ? -24.145 3.125 8.030 1.00 45.22 172 ASP A O 1
ATOM 1408 N N . GLU A 1 173 ? -24.701 1.045 8.601 1.00 40.97 173 GLU A N 1
ATOM 1409 C CA . GLU A 1 173 ? -25.864 0.925 7.705 1.00 40.97 173 GLU A CA 1
ATOM 1410 C C . GLU A 1 173 ? -27.172 1.419 8.355 1.00 40.97 173 GLU A C 1
ATOM 1412 O O . GLU A 1 173 ? -28.259 0.905 8.099 1.00 40.97 173 GLU A O 1
ATOM 1417 N N . SER A 1 174 ? -27.109 2.456 9.199 1.00 39.66 174 SER A N 1
ATOM 1418 C CA . SER A 1 174 ? -28.294 3.010 9.876 1.00 39.66 174 SER A CA 1
ATOM 1419 C C . SER A 1 174 ? -28.609 4.463 9.506 1.00 39.66 174 SER A C 1
ATOM 1421 O O . SER A 1 174 ? -28.987 5.256 10.366 1.00 39.66 174 SER A O 1
ATOM 1423 N N . SER A 1 175 ? -28.450 4.844 8.231 1.00 36.91 175 SER A N 1
ATOM 1424 C CA . SER A 1 175 ? -29.200 5.957 7.607 1.00 36.91 175 SER A CA 1
ATOM 1425 C C . SER A 1 175 ? -28.860 6.147 6.122 1.00 36.91 175 SER A C 1
ATOM 1427 O O . SER A 1 175 ? -28.225 7.125 5.764 1.00 36.91 175 SER A O 1
ATOM 1429 N N . LEU A 1 176 ? -29.306 5.253 5.237 1.00 30.33 176 LEU A N 1
ATOM 1430 C CA . LEU A 1 176 ? -29.577 5.575 3.824 1.00 30.33 176 LEU A CA 1
ATOM 1431 C C . LEU A 1 176 ? -30.582 4.545 3.267 1.00 30.33 176 LEU A C 1
ATOM 1433 O O . LEU A 1 176 ? -30.595 3.398 3.715 1.00 30.33 176 LEU A O 1
ATOM 1437 N N . PRO A 1 177 ? -31.493 4.951 2.365 1.00 31.11 177 PRO A N 1
ATOM 1438 C CA . PRO A 1 177 ? -32.601 4.117 1.921 1.00 31.11 177 PRO A CA 1
ATOM 1439 C C . PRO A 1 177 ? -32.087 2.915 1.125 1.00 31.11 177 PRO A C 1
ATOM 1441 O O . PRO A 1 177 ? -31.133 3.054 0.364 1.00 31.11 177 PRO A O 1
ATOM 1444 N N . LYS A 1 178 ? -32.756 1.761 1.300 1.00 38.22 178 LYS A N 1
ATOM 1445 C CA . LYS A 1 178 ? -32.541 0.492 0.579 1.00 38.22 178 LYS A CA 1
ATOM 1446 C C . LYS A 1 178 ? -32.094 0.732 -0.866 1.00 38.22 178 LYS A C 1
ATOM 1448 O O . LYS A 1 178 ? -32.924 0.940 -1.749 1.00 38.22 178 LYS A O 1
ATOM 1453 N N . LEU A 1 179 ? -30.792 0.637 -1.103 1.00 32.59 179 LEU A N 1
ATOM 1454 C CA . LEU A 1 179 ? -30.235 0.410 -2.422 1.00 32.59 179 LEU A CA 1
ATOM 1455 C C . LEU A 1 179 ? -29.833 -1.054 -2.452 1.00 32.59 179 LEU A C 1
ATOM 1457 O O . LEU A 1 179 ? -29.045 -1.521 -1.637 1.00 32.59 179 LEU A O 1
ATOM 1461 N N . ILE A 1 180 ? -30.495 -1.767 -3.356 1.00 32.88 180 ILE A N 1
ATOM 1462 C CA . ILE A 1 180 ? -30.176 -3.111 -3.823 1.00 32.88 180 ILE A CA 1
ATOM 1463 C C . ILE A 1 180 ? -28.662 -3.302 -3.755 1.00 32.88 180 ILE A C 1
ATOM 1465 O O . ILE A 1 180 ? -27.938 -2.520 -4.366 1.00 32.88 180 ILE A O 1
ATOM 1469 N N . SER A 1 181 ? -28.208 -4.304 -3.001 1.00 33.91 181 SER A N 1
ATOM 1470 C CA . SER A 1 181 ? -26.799 -4.676 -2.896 1.00 33.91 181 SER A CA 1
ATOM 1471 C C . SER A 1 181 ? -26.166 -4.706 -4.291 1.00 33.91 181 SER A C 1
ATOM 1473 O O . SER A 1 181 ? -26.502 -5.611 -5.067 1.00 33.91 181 SER A O 1
ATOM 1475 N N . PRO A 1 182 ? -25.258 -3.780 -4.652 1.00 36.56 182 PRO A N 1
ATOM 1476 C CA . PRO A 1 182 ? -24.332 -4.104 -5.707 1.00 36.56 182 PRO A CA 1
ATOM 1477 C C . PRO A 1 182 ? -23.397 -5.135 -5.083 1.00 36.56 182 PRO A C 1
ATOM 1479 O O . PRO A 1 182 ? -22.878 -4.924 -3.986 1.00 36.56 182 PRO A O 1
ATOM 1482 N N . GLN A 1 183 ? -23.194 -6.273 -5.743 1.00 42.16 183 GLN A N 1
ATOM 1483 C CA . GLN A 1 183 ? -21.962 -7.024 -5.523 1.00 42.16 183 GLN A CA 1
ATOM 1484 C C . GLN A 1 183 ? -20.837 -5.993 -5.545 1.00 42.16 183 GLN A C 1
ATOM 1486 O O . GLN A 1 183 ? -20.661 -5.319 -6.561 1.00 42.16 183 GLN A O 1
ATOM 1491 N N . LEU A 1 184 ? -20.169 -5.781 -4.412 1.00 47.78 184 LEU A N 1
ATOM 1492 C CA . LEU A 1 184 ? -19.052 -4.858 -4.340 1.00 47.78 184 LEU A CA 1
ATOM 1493 C C . LEU A 1 184 ? -17.954 -5.510 -5.179 1.00 47.78 184 LEU A C 1
ATOM 1495 O O . LEU A 1 184 ? -17.248 -6.401 -4.719 1.00 47.78 184 LEU A O 1
ATOM 1499 N N . SER A 1 185 ? -17.933 -5.185 -6.471 1.00 56.31 185 SER A N 1
ATOM 1500 C CA . SER A 1 185 ? -16.993 -5.756 -7.419 1.00 56.31 185 SER A CA 1
ATOM 1501 C C . SER A 1 185 ? -15.608 -5.333 -6.965 1.00 56.31 185 SER A C 1
ATOM 1503 O O . SER A 1 185 ? -15.329 -4.131 -6.934 1.00 56.31 185 SER A O 1
ATOM 1505 N N . THR A 1 186 ? -14.768 -6.296 -6.589 1.00 73.19 186 THR A N 1
ATOM 1506 C CA . THR A 1 186 ? -13.363 -6.047 -6.271 1.00 73.19 186 THR A CA 1
ATOM 1507 C C . THR A 1 186 ? -12.757 -5.211 -7.389 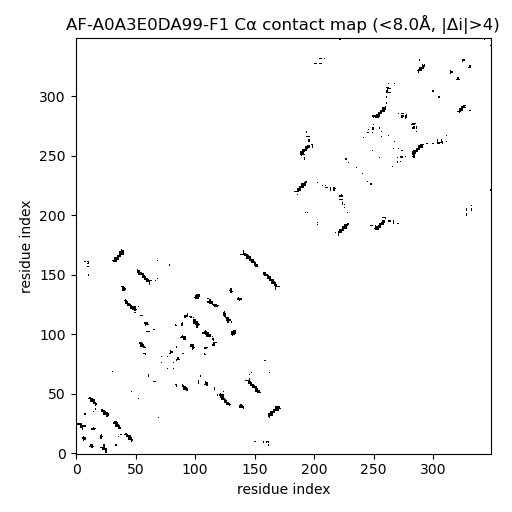1.00 73.19 186 THR A C 1
ATOM 1509 O O . THR A 1 186 ? -12.743 -5.626 -8.552 1.00 73.19 186 THR A O 1
ATOM 1512 N N . LYS A 1 187 ? -12.294 -4.006 -7.057 1.00 86.12 187 LYS A N 1
ATOM 1513 C CA . LYS A 1 187 ? -11.638 -3.139 -8.023 1.00 86.12 187 LYS A CA 1
ATOM 1514 C C . LYS A 1 187 ? -10.244 -3.697 -8.263 1.00 86.12 187 LYS A C 1
ATOM 1516 O O . LYS A 1 187 ? -9.382 -3.619 -7.393 1.00 86.12 187 LYS A O 1
ATOM 1521 N N . THR A 1 188 ? -10.054 -4.287 -9.433 1.00 90.75 188 THR A N 1
ATOM 1522 C CA . THR A 1 188 ? -8.754 -4.819 -9.836 1.00 90.75 188 THR A CA 1
ATOM 1523 C C . THR A 1 188 ? -7.950 -3.705 -10.493 1.00 90.75 188 THR A C 1
ATOM 1525 O O . THR A 1 188 ? -8.447 -3.066 -11.417 1.00 90.75 188 THR A O 1
ATOM 1528 N N . LEU A 1 189 ? -6.754 -3.447 -9.972 1.00 92.81 189 LEU A N 1
ATOM 1529 C CA . LEU A 1 189 ? -5.752 -2.557 -10.537 1.00 92.81 189 LEU A CA 1
ATOM 1530 C C . LEU A 1 189 ? -4.706 -3.416 -11.246 1.00 92.81 189 LEU A C 1
ATOM 1532 O O . LEU A 1 189 ? -4.042 -4.221 -10.595 1.00 92.81 189 LEU A O 1
ATOM 1536 N N . LYS A 1 190 ? -4.534 -3.243 -12.553 1.00 94.81 190 LYS A N 1
ATOM 1537 C CA . LYS A 1 190 ? -3.542 -4.002 -13.324 1.00 94.81 190 LYS A CA 1
ATOM 1538 C C . LYS A 1 190 ? -2.213 -3.255 -13.391 1.00 94.81 190 LYS A C 1
ATOM 1540 O O . LYS A 1 190 ? -2.168 -2.106 -13.842 1.00 94.81 190 LYS A O 1
ATOM 1545 N N . ILE A 1 191 ? -1.131 -3.909 -12.968 1.00 95.12 191 ILE A N 1
ATOM 1546 C CA . ILE A 1 191 ? 0.236 -3.379 -13.036 1.00 95.12 191 ILE A CA 1
ATOM 1547 C C . ILE A 1 191 ? 1.077 -4.270 -13.947 1.00 95.12 191 ILE A C 1
ATOM 1549 O O . ILE A 1 191 ? 1.375 -5.410 -13.603 1.00 95.12 191 ILE A O 1
ATOM 1553 N N . PHE A 1 192 ? 1.511 -3.730 -15.085 1.00 93.75 192 PHE A N 1
ATOM 1554 C CA . PHE A 1 192 ? 2.416 -4.423 -16.003 1.00 93.75 192 PHE A CA 1
ATOM 1555 C C . PHE A 1 192 ? 3.874 -4.067 -15.706 1.00 93.75 192 PHE A C 1
ATOM 1557 O O . PHE A 1 192 ? 4.219 -2.883 -15.655 1.00 93.75 192 PHE A O 1
ATOM 1564 N N . ILE A 1 193 ? 4.747 -5.067 -15.557 1.00 92.06 193 ILE A N 1
ATOM 1565 C CA . ILE A 1 193 ? 6.184 -4.845 -15.334 1.00 92.06 193 ILE A CA 1
ATOM 1566 C C . ILE A 1 193 ? 6.967 -5.117 -16.624 1.00 92.06 193 ILE A C 1
ATOM 1568 O O . ILE A 1 193 ? 7.271 -6.258 -16.969 1.00 92.06 193 ILE A O 1
ATOM 1572 N N . ALA A 1 194 ? 7.357 -4.044 -17.309 1.00 89.19 194 ALA A N 1
ATOM 1573 C CA . ALA A 1 194 ? 8.174 -4.085 -18.517 1.00 89.19 194 ALA A CA 1
ATOM 1574 C C . ALA A 1 194 ? 9.664 -4.075 -18.151 1.00 89.19 194 ALA A C 1
ATOM 1576 O O . ALA A 1 194 ? 10.173 -3.088 -17.618 1.00 89.19 194 ALA A O 1
ATOM 1577 N N . SER A 1 195 ? 10.399 -5.155 -18.424 1.00 86.75 195 SER A N 1
ATOM 1578 C CA . SER A 1 195 ? 11.850 -5.178 -18.193 1.00 86.75 195 SER A CA 1
ATOM 1579 C C . SER A 1 195 ? 12.581 -6.244 -19.003 1.00 86.75 195 SER A C 1
ATOM 1581 O O . SER A 1 195 ? 11.992 -7.195 -19.512 1.00 86.75 195 SER A O 1
ATOM 1583 N N . SER A 1 196 ? 13.899 -6.086 -19.127 1.00 80.38 196 SER A N 1
ATOM 1584 C CA . SER A 1 196 ? 14.771 -7.085 -19.745 1.00 80.38 196 SER A CA 1
ATOM 1585 C C . SER A 1 196 ? 14.947 -8.316 -18.842 1.00 80.38 196 SER A C 1
ATOM 1587 O O . SER A 1 196 ? 14.827 -8.246 -17.619 1.00 80.38 196 SER A O 1
ATOM 1589 N N . PHE A 1 197 ? 15.301 -9.467 -19.426 1.00 79.19 197 PHE A N 1
ATOM 1590 C CA . PHE A 1 197 ? 15.541 -10.708 -18.669 1.00 79.19 197 PHE A CA 1
ATOM 1591 C C . PHE A 1 197 ? 16.601 -10.581 -17.560 1.00 79.19 197 PHE A C 1
ATOM 1593 O O . PHE A 1 197 ? 16.546 -11.323 -16.589 1.00 79.19 197 PHE A O 1
ATOM 1600 N N . GLU A 1 198 ? 17.533 -9.628 -17.663 1.00 84.50 198 GLU A N 1
ATOM 1601 C CA . GLU A 1 198 ? 18.582 -9.403 -16.654 1.00 84.50 198 GLU A CA 1
ATOM 1602 C C . GLU A 1 198 ? 18.048 -8.870 -15.309 1.00 84.50 198 GLU A C 1
ATOM 1604 O O . GLU A 1 198 ? 18.786 -8.865 -14.329 1.00 84.50 198 GLU A O 1
ATOM 1609 N N . LEU A 1 199 ? 16.786 -8.426 -15.276 1.00 88.06 199 LEU A N 1
ATOM 1610 C CA . LEU A 1 199 ? 16.100 -7.870 -14.106 1.00 88.06 199 LEU A CA 1
ATOM 1611 C C . LEU A 1 199 ? 15.045 -8.825 -13.524 1.00 88.06 199 LEU A C 1
ATOM 1613 O O . LEU A 1 199 ? 14.064 -8.394 -12.921 1.00 88.06 199 LEU A O 1
ATOM 1617 N N . GLN A 1 200 ? 15.210 -10.133 -13.744 1.00 85.62 200 GLN A N 1
ATOM 1618 C CA . GLN A 1 200 ? 14.278 -11.149 -13.247 1.00 85.62 200 GLN A CA 1
ATOM 1619 C C . GLN A 1 200 ? 14.122 -11.104 -11.721 1.00 85.62 200 GLN A C 1
ATOM 1621 O O . GLN A 1 200 ? 13.013 -11.235 -11.209 1.00 85.62 200 GLN A O 1
ATOM 1626 N N . GLU A 1 201 ? 15.221 -10.895 -10.995 1.00 86.06 201 GLU A N 1
ATOM 1627 C CA . GLU A 1 201 ? 15.190 -10.826 -9.534 1.00 86.06 201 GLU A CA 1
ATOM 1628 C C . GLU A 1 201 ? 14.421 -9.590 -9.050 1.00 86.06 201 GLU A C 1
ATOM 1630 O O . GLU A 1 201 ? 13.616 -9.677 -8.127 1.00 86.06 201 GLU A O 1
ATOM 1635 N N . GLU A 1 202 ? 14.606 -8.442 -9.703 1.00 88.00 202 GLU A N 1
ATOM 1636 C CA . GLU A 1 202 ? 13.843 -7.229 -9.417 1.00 88.00 202 GLU A CA 1
ATOM 1637 C C . GLU A 1 202 ? 12.351 -7.418 -9.698 1.00 88.00 202 GLU A C 1
ATOM 1639 O O . GLU A 1 202 ? 11.539 -7.024 -8.861 1.00 88.00 202 GLU A O 1
ATOM 1644 N N . ARG A 1 203 ? 11.982 -8.053 -10.823 1.00 88.44 203 ARG A N 1
ATOM 1645 C CA . ARG A 1 203 ? 10.575 -8.374 -11.126 1.00 88.44 203 ARG A CA 1
ATOM 1646 C C . ARG A 1 203 ? 9.953 -9.206 -10.015 1.00 88.44 203 ARG A C 1
ATOM 1648 O O . ARG A 1 203 ? 8.937 -8.802 -9.461 1.00 88.44 203 ARG A O 1
ATOM 1655 N N . LYS A 1 204 ? 10.608 -10.311 -9.651 1.00 86.94 204 LYS A N 1
ATOM 1656 C CA . LYS A 1 204 ? 10.130 -11.224 -8.613 1.00 86.94 204 LYS A CA 1
ATOM 1657 C C . LYS A 1 204 ? 9.946 -10.520 -7.270 1.00 86.94 204 LYS A C 1
ATOM 1659 O O . LYS A 1 204 ? 8.941 -10.718 -6.603 1.00 86.94 204 LYS A O 1
ATOM 1664 N N . GLN A 1 205 ? 10.896 -9.679 -6.866 1.00 87.25 205 GLN A N 1
ATOM 1665 C CA . GLN A 1 205 ? 10.782 -8.967 -5.593 1.00 87.25 205 GLN A CA 1
ATOM 1666 C C . GLN A 1 205 ? 9.680 -7.902 -5.602 1.00 87.25 205 GLN A C 1
ATOM 1668 O O . GLN A 1 205 ? 9.043 -7.682 -4.572 1.00 87.25 205 GLN A O 1
ATOM 1673 N N . VAL A 1 206 ? 9.440 -7.245 -6.742 1.00 89.75 206 VAL A N 1
ATOM 1674 C CA . VAL A 1 206 ? 8.306 -6.324 -6.895 1.00 89.75 206 VAL A CA 1
ATOM 1675 C C . VAL A 1 206 ? 6.982 -7.089 -6.855 1.00 89.75 206 VAL A C 1
ATOM 1677 O O . VAL A 1 206 ? 6.079 -6.665 -6.143 1.00 89.75 206 VAL A O 1
ATOM 1680 N N . GLU A 1 207 ? 6.874 -8.220 -7.548 1.00 90.38 207 GLU A N 1
ATOM 1681 C CA . GLU A 1 207 ? 5.698 -9.098 -7.513 1.00 90.38 207 GLU A CA 1
ATOM 1682 C C . GLU A 1 207 ? 5.410 -9.598 -6.087 1.00 90.38 207 GLU A C 1
ATOM 1684 O O . GLU A 1 207 ? 4.326 -9.352 -5.561 1.00 90.38 207 GLU A O 1
ATOM 1689 N N . ASP A 1 208 ? 6.412 -10.167 -5.405 1.00 85.31 208 ASP A N 1
ATOM 1690 C CA . ASP A 1 208 ? 6.312 -10.613 -4.009 1.00 85.31 208 ASP A CA 1
ATOM 1691 C C . ASP A 1 208 ? 5.850 -9.481 -3.077 1.00 85.31 208 ASP A C 1
ATOM 1693 O O . ASP A 1 208 ? 5.118 -9.708 -2.107 1.00 85.31 208 ASP A O 1
ATOM 1697 N N . TYR A 1 209 ? 6.306 -8.252 -3.331 1.00 90.94 209 TYR A N 1
ATOM 1698 C CA . TYR A 1 209 ? 5.865 -7.073 -2.597 1.00 90.94 209 TYR A CA 1
ATOM 1699 C C . TYR A 1 209 ? 4.384 -6.773 -2.866 1.00 90.94 209 TYR A C 1
ATOM 1701 O O . TYR A 1 209 ? 3.618 -6.664 -1.908 1.00 90.94 209 TYR A O 1
ATOM 1709 N N . LEU A 1 210 ? 3.960 -6.696 -4.129 1.00 88.81 210 LEU A N 1
ATOM 1710 C CA . LEU A 1 210 ? 2.571 -6.405 -4.508 1.00 88.81 210 LEU A CA 1
ATOM 1711 C C . LEU A 1 210 ? 1.595 -7.475 -3.994 1.00 88.81 210 LEU A C 1
ATOM 1713 O O . LEU A 1 210 ? 0.537 -7.142 -3.457 1.00 88.81 210 LEU A O 1
ATOM 1717 N N . ASP A 1 211 ? 1.982 -8.747 -4.036 1.00 85.62 211 ASP A N 1
ATOM 1718 C CA . ASP A 1 211 ? 1.202 -9.858 -3.485 1.00 85.62 211 ASP A CA 1
ATOM 1719 C C . ASP A 1 211 ? 1.051 -9.781 -1.965 1.00 85.62 211 ASP A C 1
ATOM 1721 O O . ASP A 1 211 ? 0.011 -10.131 -1.391 1.00 85.62 211 ASP A O 1
ATOM 1725 N N . ARG A 1 212 ? 2.080 -9.292 -1.271 1.00 76.81 212 ARG A N 1
ATOM 1726 C CA . ARG A 1 212 ? 1.984 -9.019 0.166 1.00 76.81 212 ARG A CA 1
ATOM 1727 C C . ARG A 1 212 ? 1.075 -7.828 0.436 1.00 76.81 212 ARG A C 1
ATOM 1729 O O . ARG A 1 212 ? 0.252 -7.921 1.350 1.00 76.81 212 ARG A O 1
ATOM 1736 N N . GLU A 1 213 ? 1.163 -6.765 -0.359 1.00 81.56 213 GLU A N 1
ATOM 1737 C CA . GLU A 1 213 ? 0.273 -5.603 -0.251 1.00 81.56 213 GLU A CA 1
ATOM 1738 C C . GLU A 1 213 ? -1.189 -5.983 -0.508 1.00 81.56 213 GLU A C 1
ATOM 1740 O O . GLU A 1 213 ? -2.081 -5.500 0.195 1.00 81.56 213 GLU A O 1
ATOM 1745 N N . ASN A 1 214 ? -1.452 -6.937 -1.406 1.00 82.50 214 ASN A N 1
ATOM 1746 C CA . ASN A 1 214 ? -2.788 -7.477 -1.655 1.00 82.50 214 ASN A CA 1
ATOM 1747 C C . ASN A 1 214 ? -3.471 -8.020 -0.394 1.00 82.50 214 ASN A C 1
ATOM 1749 O O . ASN A 1 214 ? -4.690 -7.926 -0.268 1.00 82.50 214 ASN A O 1
ATOM 1753 N N . LYS A 1 215 ? -2.726 -8.505 0.609 1.00 77.81 215 LYS A N 1
ATOM 1754 C CA . LYS A 1 215 ? -3.313 -8.912 1.904 1.00 77.81 215 LYS A CA 1
ATOM 1755 C C . LYS A 1 215 ? -3.986 -7.748 2.635 1.00 77.81 215 LYS A C 1
ATOM 1757 O O . LYS A 1 215 ? -4.949 -7.956 3.374 1.00 77.81 215 LYS A O 1
ATOM 1762 N N . SER A 1 216 ? -3.464 -6.538 2.454 1.00 76.75 216 SER A N 1
ATOM 1763 C CA . SER A 1 216 ? -4.027 -5.301 2.991 1.00 76.75 216 SER A CA 1
ATOM 1764 C C . SER A 1 216 ? -5.101 -4.734 2.059 1.00 76.75 216 SER A C 1
ATOM 1766 O O . SER A 1 216 ? -6.188 -4.378 2.513 1.00 76.75 216 SER A O 1
ATOM 1768 N N . LEU A 1 217 ? -4.836 -4.708 0.751 1.00 77.06 217 LEU A N 1
ATOM 1769 C CA . LEU A 1 217 ? -5.725 -4.111 -0.249 1.00 77.06 217 LEU A CA 1
ATOM 1770 C C . LEU A 1 217 ? -7.020 -4.906 -0.454 1.00 77.06 217 LEU A C 1
ATOM 1772 O O . LEU A 1 217 ? -8.081 -4.295 -0.582 1.00 77.06 217 LEU A O 1
ATOM 1776 N N . ASN A 1 218 ? -6.980 -6.240 -0.361 1.00 72.25 218 ASN A N 1
ATOM 1777 C CA . ASN A 1 218 ? -8.176 -7.083 -0.466 1.00 72.25 218 ASN A CA 1
ATOM 1778 C C . ASN A 1 218 ? -9.219 -6.725 0.597 1.00 72.25 218 ASN A C 1
ATOM 1780 O O . ASN A 1 218 ? -10.416 -6.739 0.321 1.00 72.25 218 ASN A O 1
ATOM 1784 N N . LYS A 1 219 ? -8.778 -6.315 1.795 1.00 74.69 219 LYS A N 1
ATOM 1785 C CA . LYS A 1 219 ? -9.677 -5.842 2.863 1.00 74.69 219 LYS A CA 1
ATOM 1786 C C . LYS A 1 219 ? -10.399 -4.542 2.493 1.00 74.69 219 LYS A C 1
ATOM 1788 O O . LYS A 1 219 ? -11.419 -4.216 3.087 1.00 74.69 219 LYS A O 1
ATOM 1793 N N . LYS A 1 220 ? -9.873 -3.807 1.513 1.00 72.88 220 LYS A N 1
ATOM 1794 C CA . LYS A 1 220 ? -10.429 -2.570 0.955 1.00 72.88 220 LYS A CA 1
ATOM 1795 C C . LYS A 1 220 ? -11.117 -2.800 -0.398 1.00 72.88 220 LYS A C 1
ATOM 1797 O O . LY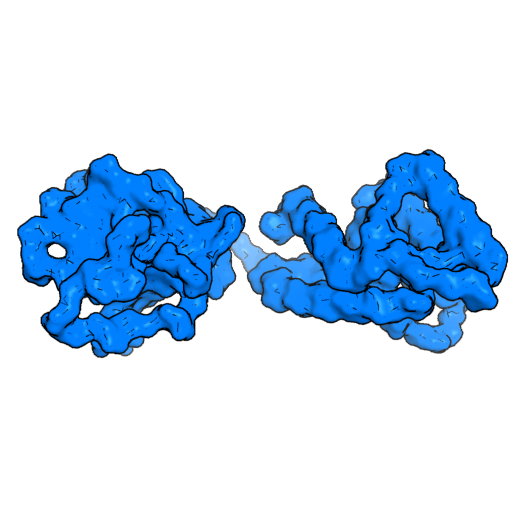S A 1 220 ? -11.437 -1.836 -1.083 1.00 72.88 220 LYS A O 1
ATOM 1802 N N . ASN A 1 221 ? -11.363 -4.060 -0.780 1.00 80.81 221 ASN A N 1
ATOM 1803 C CA . ASN A 1 221 ? -11.908 -4.467 -2.082 1.00 80.81 221 ASN A CA 1
ATOM 1804 C C . ASN A 1 221 ? -11.078 -3.967 -3.272 1.00 80.81 221 ASN A C 1
ATOM 1806 O O . ASN A 1 221 ? -11.621 -3.717 -4.348 1.00 80.81 221 ASN A O 1
ATOM 1810 N N . ILE A 1 222 ? -9.767 -3.823 -3.072 1.00 84.75 222 ILE A N 1
ATOM 1811 C CA . ILE A 1 222 ? -8.802 -3.523 -4.123 1.00 84.75 222 ILE A CA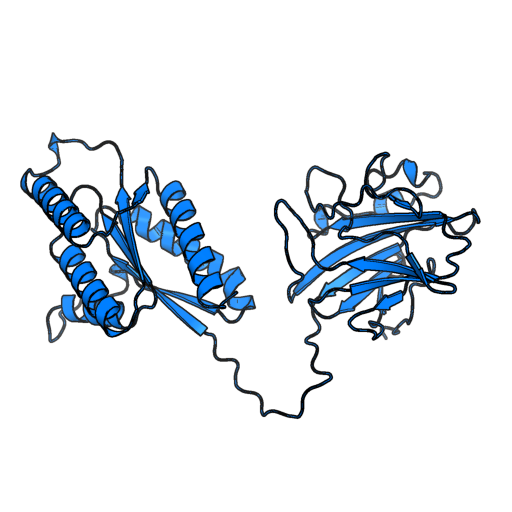 1
ATOM 1812 C C . ILE A 1 222 ? -7.895 -4.730 -4.272 1.00 84.75 222 ILE A C 1
ATOM 1814 O O . ILE A 1 222 ? -7.382 -5.251 -3.287 1.00 84.75 222 ILE A O 1
ATOM 1818 N N . PHE A 1 223 ? -7.682 -5.153 -5.504 1.00 89.94 223 PHE A N 1
ATOM 1819 C CA . PHE A 1 223 ? -6.737 -6.209 -5.818 1.00 89.94 223 PHE A CA 1
ATOM 1820 C C . PHE A 1 223 ? -5.766 -5.690 -6.865 1.00 89.94 223 PHE A C 1
ATOM 1822 O O . PHE A 1 223 ? -6.191 -5.114 -7.858 1.00 89.94 223 PHE A O 1
ATOM 1829 N N . ILE A 1 224 ? -4.473 -5.854 -6.637 1.00 91.88 224 ILE A N 1
ATOM 1830 C CA . ILE A 1 224 ? -3.445 -5.607 -7.637 1.00 91.88 224 ILE A CA 1
ATOM 1831 C C . ILE A 1 224 ? -3.227 -6.907 -8.400 1.00 91.88 224 ILE A C 1
ATOM 1833 O O . ILE A 1 224 ? -2.790 -7.898 -7.822 1.00 91.88 224 ILE A O 1
ATOM 1837 N N . GLU A 1 225 ? -3.511 -6.884 -9.693 1.00 92.44 225 GLU A N 1
ATOM 1838 C CA . GLU A 1 225 ? -3.108 -7.932 -10.621 1.00 92.44 225 GLU A CA 1
ATOM 1839 C C . GLU A 1 225 ? -1.761 -7.526 -11.226 1.00 92.44 225 GLU A C 1
ATOM 1841 O O . GLU A 1 225 ? -1.678 -6.576 -12.012 1.00 92.44 225 GLU A O 1
ATOM 1846 N N . THR A 1 226 ? -0.698 -8.213 -10.817 1.00 90.88 226 THR A N 1
ATOM 1847 C CA . THR A 1 226 ? 0.628 -8.050 -11.418 1.00 90.88 226 THR A CA 1
ATOM 1848 C C . THR A 1 226 ? 0.679 -8.859 -12.709 1.00 90.88 226 THR A C 1
ATOM 1850 O O . THR A 1 226 ? 0.281 -10.018 -12.718 1.00 90.88 226 THR A O 1
ATOM 1853 N N . VAL A 1 227 ? 1.162 -8.249 -13.790 1.00 85.75 227 VAL A N 1
ATOM 1854 C CA . VAL A 1 227 ? 1.369 -8.913 -15.081 1.00 85.75 227 VAL A CA 1
ATOM 1855 C C . VAL A 1 227 ? 2.849 -8.832 -15.438 1.00 85.75 227 VAL A C 1
ATOM 1857 O O . VAL A 1 227 ? 3.389 -7.735 -15.636 1.00 85.75 227 VAL A O 1
ATOM 1860 N N . ILE A 1 228 ? 3.504 -9.988 -15.531 1.00 80.56 228 ILE A N 1
ATOM 1861 C CA . ILE A 1 228 ? 4.914 -10.124 -15.914 1.00 80.56 228 ILE A CA 1
ATOM 1862 C C . ILE A 1 228 ? 5.059 -10.912 -17.216 1.00 80.56 228 ILE A C 1
ATOM 1864 O O . ILE A 1 228 ? 4.153 -11.615 -17.660 1.00 80.56 228 ILE A O 1
ATOM 1868 N N . CYS A 1 229 ? 6.206 -10.777 -17.887 1.00 66.88 229 CYS A N 1
ATOM 1869 C CA . CYS A 1 229 ? 6.402 -11.421 -19.185 1.00 66.88 229 CYS A CA 1
ATOM 1870 C C . CYS A 1 229 ? 6.444 -12.957 -19.093 1.00 66.88 229 CYS A C 1
ATOM 1872 O O . CYS A 1 229 ? 6.131 -13.623 -20.082 1.00 66.88 229 CYS A O 1
ATOM 1874 N N . GLU A 1 230 ? 6.770 -13.498 -17.915 1.00 66.81 230 GLU A N 1
ATOM 1875 C CA . GLU A 1 230 ? 6.728 -14.922 -17.579 1.00 66.81 230 GLU A CA 1
ATOM 1876 C C . GLU A 1 230 ? 5.305 -15.519 -17.549 1.00 66.81 230 GLU A C 1
ATOM 1878 O O . GLU A 1 230 ? 5.164 -16.729 -17.725 1.00 66.81 230 GLU A O 1
ATOM 1883 N N . ASP A 1 231 ? 4.255 -14.700 -17.405 1.00 59.06 231 ASP A N 1
ATOM 1884 C CA . ASP A 1 231 ? 2.855 -15.165 -17.387 1.00 59.06 231 ASP A CA 1
ATOM 1885 C C . ASP A 1 231 ? 2.345 -15.590 -18.773 1.00 59.06 231 ASP A C 1
ATOM 1887 O O . ASP A 1 231 ? 1.286 -16.212 -18.917 1.00 59.06 231 ASP A O 1
ATOM 1891 N N . PHE A 1 232 ? 3.089 -15.254 -19.829 1.00 61.50 232 PHE A N 1
ATOM 1892 C CA . PHE A 1 232 ? 2.683 -15.498 -21.204 1.00 61.50 232 PHE A CA 1
ATOM 1893 C C . PHE A 1 232 ? 3.221 -16.843 -21.697 1.00 61.50 232 PHE A C 1
ATOM 1895 O O . PHE A 1 232 ? 4.413 -17.131 -21.641 1.00 61.50 232 PHE A O 1
ATOM 1902 N N . ASN A 1 233 ? 2.321 -17.669 -22.235 1.00 52.03 233 ASN A N 1
ATOM 1903 C CA . ASN A 1 233 ? 2.643 -19.002 -22.738 1.00 52.03 233 ASN A CA 1
ATOM 1904 C C . ASN A 1 233 ? 3.716 -18.953 -23.842 1.00 52.03 233 ASN A C 1
ATOM 1906 O O . ASN A 1 233 ? 3.580 -18.244 -24.842 1.00 52.03 233 ASN A O 1
ATOM 1910 N N . ASP A 1 234 ? 4.738 -19.802 -23.715 1.00 54.91 234 ASP A N 1
ATOM 1911 C CA . ASP A 1 234 ? 5.827 -19.912 -24.682 1.00 54.91 234 ASP A CA 1
ATOM 1912 C C . ASP A 1 234 ? 5.428 -20.460 -26.064 1.00 54.91 234 ASP A C 1
ATOM 1914 O O . ASP A 1 234 ? 6.232 -20.431 -27.003 1.00 54.91 234 ASP A O 1
ATOM 1918 N N . SER A 1 235 ? 4.186 -20.910 -26.230 1.00 48.38 235 SER A N 1
ATOM 1919 C CA . SER A 1 235 ? 3.637 -21.335 -27.516 1.00 48.38 235 SER A CA 1
ATOM 1920 C C . SER A 1 235 ? 3.683 -20.227 -28.582 1.00 48.38 235 SER A C 1
ATOM 1922 O O . SER A 1 235 ? 3.577 -19.035 -28.293 1.00 48.38 235 SER A O 1
ATOM 1924 N N . ILE A 1 236 ? 3.847 -20.619 -29.846 1.00 44.84 236 ILE A N 1
ATOM 1925 C CA . ILE A 1 236 ? 3.805 -19.689 -30.981 1.00 44.84 236 ILE A CA 1
ATOM 1926 C C . ILE A 1 236 ? 2.392 -19.088 -31.075 1.00 44.84 236 ILE A C 1
ATOM 1928 O O . ILE A 1 236 ? 1.415 -19.820 -31.238 1.00 44.84 236 ILE A O 1
ATOM 1932 N N . SER A 1 237 ? 2.290 -17.759 -30.987 1.00 53.16 237 SER A N 1
ATOM 1933 C CA . SER A 1 237 ? 1.033 -17.031 -31.200 1.00 53.16 237 SER A CA 1
ATOM 1934 C C . SER A 1 237 ? 0.657 -17.023 -32.690 1.00 53.16 237 SER A C 1
ATOM 1936 O O . SER A 1 237 ? 1.511 -17.165 -33.567 1.00 53.16 237 SER A O 1
ATOM 1938 N N . ARG A 1 238 ? -0.636 -16.853 -33.001 1.00 47.69 238 ARG A N 1
ATOM 1939 C CA . ARG A 1 238 ? -1.109 -16.671 -34.391 1.00 47.69 238 ARG A CA 1
ATOM 1940 C C . ARG A 1 238 ? -0.634 -15.334 -34.990 1.00 47.69 238 ARG A C 1
ATOM 1942 O O . ARG A 1 238 ? -0.670 -15.177 -36.208 1.00 47.69 238 ARG A O 1
ATOM 1949 N N . THR A 1 239 ? -0.199 -14.397 -34.143 1.00 58.88 239 THR A N 1
ATOM 1950 C CA . THR A 1 239 ? 0.436 -13.108 -34.478 1.00 58.88 239 THR A CA 1
ATOM 1951 C C . THR A 1 239 ? 1.844 -13.029 -33.855 1.00 58.88 239 THR A C 1
ATOM 1953 O O . THR A 1 239 ? 2.396 -14.057 -33.457 1.00 58.88 239 THR A O 1
ATOM 1956 N N . ARG A 1 240 ? 2.481 -11.845 -33.760 1.00 65.94 240 ARG A N 1
ATOM 1957 C CA . ARG A 1 240 ? 3.739 -11.734 -32.993 1.00 65.94 240 ARG A CA 1
ATOM 1958 C C . ARG A 1 240 ? 3.404 -11.891 -31.506 1.00 65.94 240 ARG A C 1
ATOM 1960 O O . ARG A 1 240 ? 2.463 -11.255 -31.048 1.00 65.94 240 ARG A O 1
ATOM 1967 N N . LYS A 1 241 ? 4.205 -12.641 -30.733 1.00 68.44 241 LYS A N 1
ATOM 1968 C CA . LYS A 1 241 ? 4.072 -12.697 -29.255 1.00 68.44 241 LYS A CA 1
ATOM 1969 C C . LYS A 1 241 ? 4.044 -11.297 -28.621 1.00 68.44 241 LYS A C 1
ATOM 1971 O O . LYS A 1 241 ? 3.333 -11.074 -27.651 1.00 68.44 241 LYS A O 1
ATOM 1976 N N . GLN A 1 242 ? 4.745 -10.338 -29.235 1.00 71.06 242 GLN A N 1
ATOM 1977 C CA . GLN A 1 242 ? 4.741 -8.939 -28.806 1.00 71.06 242 GLN A CA 1
ATOM 1978 C C . GLN A 1 242 ? 3.354 -8.285 -28.807 1.00 71.06 242 GLN A C 1
ATOM 1980 O O . GLN A 1 242 ? 3.093 -7.397 -28.001 1.00 71.06 242 GLN A O 1
ATOM 1985 N N . ASP A 1 243 ? 2.443 -8.739 -29.666 1.00 77.62 243 ASP A N 1
ATOM 1986 C CA . ASP A 1 243 ? 1.099 -8.173 -29.752 1.00 77.62 243 ASP A CA 1
ATOM 1987 C C . ASP A 1 243 ? 0.242 -8.551 -28.527 1.00 77.62 243 ASP A C 1
ATOM 1989 O O . ASP A 1 243 ? -0.685 -7.817 -28.186 1.00 77.62 243 ASP A O 1
ATOM 1993 N N . ASP A 1 244 ? 0.565 -9.650 -27.838 1.00 79.06 244 ASP A N 1
ATOM 1994 C CA . ASP A 1 244 ? -0.119 -10.062 -26.609 1.00 79.06 244 ASP A CA 1
ATOM 1995 C C . ASP A 1 244 ? 0.372 -9.247 -25.397 1.00 79.06 244 ASP A C 1
ATOM 1997 O O . ASP A 1 244 ? -0.453 -8.775 -24.613 1.00 79.06 244 ASP A O 1
ATOM 2001 N N . TYR A 1 245 ? 1.675 -8.938 -25.317 1.00 79.88 245 TYR A N 1
ATOM 2002 C CA . TYR A 1 245 ? 2.209 -7.981 -24.332 1.00 79.88 245 TYR A CA 1
ATOM 2003 C C . TYR A 1 245 ? 1.630 -6.575 -24.534 1.00 79.88 245 TYR A C 1
ATOM 2005 O O . TYR A 1 245 ? 1.207 -5.923 -23.580 1.00 79.88 245 TYR A O 1
ATOM 2013 N N . ASN A 1 246 ? 1.531 -6.120 -25.787 1.00 83.25 246 ASN A N 1
ATOM 2014 C CA . ASN A 1 246 ? 0.963 -4.811 -26.103 1.00 83.25 246 ASN A CA 1
ATOM 2015 C C . ASN A 1 246 ? -0.504 -4.700 -25.655 1.00 83.25 246 ASN A C 1
ATOM 2017 O O . ASN A 1 246 ? -0.897 -3.657 -25.142 1.00 83.25 246 ASN A O 1
ATOM 2021 N N . LYS A 1 247 ? -1.315 -5.758 -25.798 1.00 86.00 247 LYS A N 1
ATOM 2022 C CA . LYS A 1 247 ? -2.694 -5.764 -25.271 1.00 86.00 247 LYS A CA 1
ATOM 2023 C C . LYS A 1 247 ? -2.719 -5.644 -23.750 1.00 86.00 247 LYS A C 1
ATOM 2025 O O . LYS A 1 247 ? -3.466 -4.821 -23.235 1.00 86.00 247 LYS A O 1
ATOM 2030 N N . ALA A 1 248 ? -1.881 -6.407 -23.050 1.00 86.81 248 ALA A N 1
ATOM 2031 C CA . ALA A 1 248 ? -1.809 -6.346 -21.591 1.00 86.81 248 ALA A CA 1
ATOM 2032 C C . ALA A 1 248 ? -1.428 -4.946 -21.085 1.00 86.81 248 ALA A C 1
ATOM 2034 O O . ALA A 1 248 ? -2.040 -4.437 -20.150 1.00 86.81 248 ALA A O 1
ATOM 2035 N N . ILE A 1 249 ? -0.486 -4.277 -21.753 1.00 89.88 249 ILE A N 1
ATOM 2036 C CA . ILE A 1 249 ? -0.127 -2.880 -21.473 1.00 89.88 249 ILE A CA 1
ATOM 2037 C C . ILE A 1 249 ? -1.317 -1.930 -21.654 1.00 89.88 249 ILE A C 1
ATOM 2039 O O . ILE A 1 249 ? -1.529 -1.052 -20.821 1.00 89.88 249 ILE A O 1
ATOM 2043 N N . LEU A 1 250 ? -2.096 -2.087 -22.728 1.00 88.25 250 LEU A N 1
ATOM 2044 C CA . LEU A 1 250 ? -3.259 -1.232 -23.003 1.00 88.25 250 LEU A CA 1
ATOM 2045 C C . LEU A 1 250 ? -4.393 -1.419 -21.986 1.00 88.25 250 LEU A C 1
ATOM 2047 O O . LEU A 1 250 ? -5.165 -0.490 -21.763 1.00 88.25 250 LEU A O 1
ATOM 2051 N N . GLU A 1 251 ? -4.488 -2.604 -21.385 1.00 89.62 251 GLU A N 1
ATOM 2052 C CA . GLU A 1 251 ? -5.452 -2.932 -20.330 1.00 89.62 251 GLU A CA 1
ATOM 2053 C C . GLU A 1 251 ? -4.953 -2.587 -18.920 1.00 89.62 251 GLU A C 1
ATOM 2055 O O . GLU A 1 251 ? -5.697 -2.758 -17.955 1.00 89.62 251 GLU A O 1
ATOM 2060 N N . SER A 1 252 ? -3.706 -2.134 -18.786 1.00 92.81 252 SER A N 1
ATOM 2061 C CA . SER A 1 252 ? -3.100 -1.859 -17.486 1.00 92.81 252 SER A CA 1
ATOM 2062 C C . SER A 1 252 ? -3.435 -0.457 -16.983 1.00 92.81 252 SER A C 1
ATOM 2064 O O . SER A 1 252 ? -3.599 0.491 -17.752 1.00 92.81 252 SER A O 1
ATOM 2066 N N . ASP A 1 253 ? -3.477 -0.307 -15.663 1.00 92.56 253 ASP A N 1
ATOM 2067 C CA . ASP A 1 253 ? -3.629 0.986 -14.998 1.00 92.56 253 ASP A CA 1
ATOM 2068 C C . ASP A 1 253 ? -2.274 1.659 -14.759 1.00 92.56 253 ASP A C 1
ATOM 2070 O O . ASP A 1 253 ? -2.164 2.891 -14.792 1.00 92.56 253 ASP A O 1
ATOM 2074 N N . ILE A 1 254 ? -1.241 0.845 -14.525 1.00 95.06 254 ILE A N 1
ATOM 2075 C CA . ILE A 1 254 ? 0.140 1.269 -14.292 1.00 95.06 254 ILE A CA 1
ATOM 2076 C C . ILE A 1 254 ? 1.085 0.384 -15.107 1.00 95.06 254 ILE A C 1
ATOM 2078 O O . ILE A 1 254 ? 0.922 -0.832 -15.172 1.00 95.06 254 ILE A O 1
ATOM 2082 N N . VAL A 1 255 ? 2.109 1.000 -15.692 1.00 95.19 255 VAL A N 1
ATOM 2083 C CA . VAL A 1 255 ? 3.235 0.309 -16.322 1.00 95.19 255 VAL A CA 1
ATOM 2084 C C . VAL A 1 255 ? 4.519 0.703 -15.602 1.00 95.19 255 VAL A C 1
ATOM 2086 O O . VAL A 1 255 ? 4.878 1.881 -15.534 1.00 95.19 255 VAL A O 1
ATOM 2089 N N . LEU A 1 256 ? 5.220 -0.298 -15.075 1.00 95.38 256 LEU A N 1
ATOM 2090 C CA . LEU A 1 256 ? 6.521 -0.163 -14.434 1.00 95.38 256 LEU A CA 1
ATOM 2091 C C . LEU A 1 256 ? 7.620 -0.611 -15.404 1.00 95.38 256 LEU A C 1
ATOM 2093 O O . LEU A 1 256 ? 7.811 -1.803 -15.627 1.00 95.38 256 LEU A O 1
ATOM 2097 N N . CYS A 1 257 ? 8.359 0.344 -15.964 1.00 93.88 257 CYS A N 1
ATOM 2098 C CA . CYS A 1 257 ? 9.465 0.084 -16.882 1.00 93.88 257 CYS A CA 1
ATOM 2099 C C . CYS A 1 257 ? 10.803 0.054 -16.130 1.00 93.88 257 CYS A C 1
ATOM 2101 O O . CYS A 1 257 ? 11.233 1.085 -15.603 1.00 93.88 257 CYS A O 1
ATOM 2103 N N . LEU A 1 258 ? 11.484 -1.095 -16.112 1.00 93.25 258 LEU A N 1
ATOM 2104 C CA . LEU A 1 258 ? 12.796 -1.266 -15.481 1.00 93.25 258 LEU A CA 1
ATOM 2105 C C . LEU A 1 258 ? 13.889 -1.506 -16.529 1.00 93.25 258 LEU A C 1
ATOM 2107 O O . LEU A 1 258 ? 13.771 -2.375 -17.395 1.00 93.25 258 LEU A O 1
ATOM 2111 N N . PHE A 1 259 ? 14.994 -0.775 -16.395 1.00 91.88 259 PHE A N 1
ATOM 2112 C CA . PHE A 1 259 ? 16.155 -0.848 -17.281 1.00 91.88 259 PHE A CA 1
ATOM 2113 C C . PHE A 1 259 ? 17.455 -0.978 -16.482 1.00 91.88 259 PHE A C 1
ATOM 2115 O O . PHE A 1 259 ? 17.560 -0.453 -15.373 1.00 91.88 259 PHE A O 1
ATOM 2122 N N . PHE A 1 260 ? 18.473 -1.639 -17.041 1.00 91.06 260 PHE A N 1
ATOM 2123 C CA . PHE A 1 260 ? 19.796 -1.720 -16.411 1.00 91.06 260 PHE A CA 1
ATOM 2124 C C . PHE A 1 260 ? 20.943 -1.474 -17.386 1.00 91.06 260 PHE A C 1
ATOM 2126 O O . PHE A 1 260 ? 21.394 -0.328 -17.501 1.00 91.06 260 PHE A O 1
ATOM 2133 N N . THR A 1 261 ? 21.442 -2.516 -18.057 1.00 86.38 261 THR A N 1
ATOM 2134 C CA . THR A 1 261 ? 22.617 -2.394 -18.937 1.00 86.38 261 THR A CA 1
ATOM 2135 C C . THR A 1 261 ? 22.236 -1.961 -20.349 1.00 86.38 261 THR A C 1
ATOM 2137 O O . THR A 1 261 ? 23.059 -1.384 -21.055 1.00 86.38 261 THR A O 1
ATOM 2140 N N . LYS A 1 262 ? 20.974 -2.187 -20.731 1.00 85.44 262 LYS A N 1
ATOM 2141 C CA . LYS A 1 262 ? 20.422 -1.901 -22.057 1.00 85.44 262 LYS A CA 1
ATOM 2142 C C . LYS A 1 262 ? 18.961 -1.487 -22.011 1.00 85.44 262 LYS A C 1
ATOM 2144 O O . LYS A 1 262 ? 18.247 -1.801 -21.058 1.00 85.44 262 LYS A O 1
ATOM 2149 N N . ALA A 1 263 ? 18.509 -0.868 -23.096 1.00 86.44 263 ALA A N 1
ATOM 2150 C CA . ALA A 1 263 ? 17.096 -0.716 -23.409 1.00 86.44 263 ALA A CA 1
ATOM 2151 C C . ALA A 1 263 ? 16.767 -1.635 -24.594 1.00 86.44 263 ALA A C 1
ATOM 2153 O O . ALA A 1 263 ? 17.084 -1.345 -25.746 1.00 86.44 263 ALA A O 1
ATOM 2154 N N . GLY A 1 264 ? 16.197 -2.806 -24.298 1.00 81.25 264 GLY A N 1
ATOM 2155 C CA . GLY A 1 264 ? 15.866 -3.792 -25.327 1.00 81.25 264 GLY A CA 1
ATOM 2156 C C . GLY A 1 264 ? 14.775 -3.284 -26.270 1.00 81.25 264 GLY A C 1
ATOM 2157 O O . GLY A 1 264 ? 13.867 -2.579 -25.840 1.00 81.25 264 GLY A O 1
ATOM 2158 N N . ASN A 1 265 ? 14.824 -3.693 -27.542 1.00 78.00 265 ASN A N 1
ATOM 2159 C CA . ASN A 1 265 ? 13.838 -3.281 -28.550 1.00 78.00 265 ASN A CA 1
ATOM 2160 C C . ASN A 1 265 ? 12.388 -3.518 -28.095 1.00 78.00 265 ASN A C 1
ATOM 2162 O O . ASN A 1 265 ? 11.537 -2.669 -28.334 1.00 78.00 265 ASN A O 1
ATOM 2166 N N . PHE A 1 266 ? 12.131 -4.638 -27.412 1.00 81.25 266 PHE A N 1
ATOM 2167 C CA . PHE A 1 266 ? 10.810 -4.967 -26.877 1.00 81.25 266 PHE A CA 1
ATOM 2168 C C . PHE A 1 266 ? 10.410 -4.048 -25.720 1.00 81.25 266 PHE A C 1
ATOM 2170 O O . PHE A 1 266 ? 9.360 -3.431 -25.795 1.00 81.25 266 PHE A O 1
ATOM 2177 N N . SER A 1 267 ? 11.279 -3.828 -24.729 1.00 79.00 267 SER A N 1
ATOM 2178 C CA . SER A 1 267 ? 10.997 -2.903 -23.617 1.00 79.00 267 SER A CA 1
ATOM 2179 C C . SER A 1 267 ? 10.798 -1.451 -24.079 1.00 79.00 267 SER A C 1
ATOM 2181 O O . SER A 1 267 ? 10.020 -0.705 -23.489 1.00 79.00 267 SER A O 1
ATOM 2183 N N . ILE A 1 268 ? 11.461 -1.041 -25.168 1.00 86.00 268 ILE A N 1
ATOM 2184 C CA . ILE A 1 268 ? 11.214 0.255 -25.818 1.00 86.00 268 ILE A CA 1
ATOM 2185 C C . ILE A 1 268 ? 9.855 0.260 -26.540 1.00 86.00 268 ILE A C 1
ATOM 2187 O O . ILE A 1 268 ? 9.142 1.261 -26.471 1.00 86.00 268 ILE A O 1
ATOM 2191 N N . GLU A 1 269 ? 9.492 -0.818 -27.249 1.00 85.75 269 GLU A N 1
ATOM 2192 C CA . GLU A 1 269 ? 8.169 -0.966 -27.882 1.00 85.75 269 GLU A CA 1
ATOM 2193 C C . GLU A 1 269 ? 7.059 -0.878 -26.824 1.00 85.75 269 GLU A C 1
ATOM 2195 O O . GLU A 1 269 ? 6.135 -0.084 -26.983 1.00 85.75 269 GLU A O 1
ATOM 2200 N N . GLU A 1 270 ? 7.210 -1.585 -25.705 1.00 85.31 270 GLU A N 1
ATOM 2201 C CA . GLU A 1 270 ? 6.291 -1.589 -24.562 1.00 85.31 270 GLU A CA 1
ATOM 2202 C C . GLU A 1 270 ? 6.112 -0.188 -23.966 1.00 85.31 270 GLU A C 1
ATOM 2204 O O . GLU A 1 270 ? 4.982 0.287 -23.827 1.00 85.31 270 GLU A O 1
ATOM 2209 N N . PHE A 1 271 ? 7.215 0.529 -23.708 1.00 91.38 271 PHE A N 1
ATOM 2210 C CA . PHE A 1 271 ? 7.159 1.920 -23.250 1.00 91.38 271 PHE A CA 1
ATOM 2211 C C . PHE A 1 271 ? 6.404 2.812 -24.243 1.00 91.38 271 PHE A C 1
ATOM 2213 O O . PHE A 1 271 ? 5.545 3.601 -23.851 1.00 91.38 271 PHE A O 1
ATOM 2220 N N . LYS A 1 272 ? 6.701 2.695 -25.543 1.00 89.75 272 LYS A N 1
ATOM 2221 C CA . LYS A 1 272 ? 6.054 3.510 -26.581 1.00 89.75 272 LYS A CA 1
ATOM 2222 C C . LYS A 1 272 ? 4.563 3.210 -26.691 1.00 89.75 272 LYS A C 1
ATOM 2224 O O . LYS A 1 272 ? 3.781 4.137 -26.890 1.00 89.75 272 LYS A O 1
ATOM 2229 N N . VAL A 1 273 ? 4.159 1.948 -26.562 1.00 91.19 273 VAL A N 1
ATOM 2230 C CA . VAL A 1 273 ? 2.745 1.547 -26.544 1.00 91.19 273 VAL A CA 1
ATOM 2231 C C . VAL A 1 273 ? 2.038 2.155 -25.334 1.00 91.19 273 VAL A C 1
ATOM 2233 O O . VAL A 1 273 ? 1.009 2.809 -25.515 1.00 91.19 273 VAL A O 1
ATOM 2236 N N . ALA A 1 274 ? 2.623 2.032 -24.138 1.00 92.12 274 ALA A N 1
ATOM 2237 C CA . ALA A 1 274 ? 2.095 2.634 -22.916 1.00 92.12 274 ALA A CA 1
ATOM 2238 C C . ALA A 1 274 ? 1.955 4.159 -23.053 1.00 92.12 274 ALA A C 1
ATOM 2240 O O . ALA A 1 274 ? 0.882 4.708 -22.812 1.00 92.12 274 ALA A O 1
ATOM 2241 N N . HIS A 1 275 ? 3.005 4.842 -23.518 1.00 92.00 275 HIS A N 1
ATOM 2242 C CA . HIS A 1 275 ? 3.034 6.297 -23.676 1.00 92.00 275 HIS A CA 1
ATOM 2243 C C . HIS A 1 275 ? 2.002 6.791 -24.693 1.00 92.00 275 HIS A C 1
ATOM 2245 O O . HIS A 1 275 ? 1.241 7.718 -24.420 1.00 92.00 275 HIS A O 1
ATOM 2251 N N . ASN A 1 276 ? 1.905 6.126 -25.845 1.00 90.94 276 ASN A N 1
ATOM 2252 C CA . ASN A 1 276 ? 0.901 6.454 -26.852 1.00 90.94 276 ASN A CA 1
ATOM 2253 C C . ASN A 1 276 ? -0.530 6.272 -26.331 1.00 90.94 276 ASN A C 1
ATOM 2255 O O . ASN A 1 276 ? -1.426 6.997 -26.769 1.00 90.94 276 ASN A O 1
ATOM 2259 N N . ASN A 1 277 ? -0.765 5.307 -25.438 1.00 91.81 277 ASN A N 1
ATOM 2260 C CA . ASN A 1 277 ? -2.073 5.126 -24.817 1.00 91.81 277 ASN A CA 1
ATOM 2261 C C . ASN A 1 277 ? -2.335 6.169 -23.730 1.00 91.81 277 ASN A C 1
ATOM 2263 O O . ASN A 1 277 ? -3.417 6.752 -23.711 1.00 91.81 277 ASN A O 1
ATOM 2267 N N . PHE A 1 278 ? -1.326 6.491 -22.916 1.00 89.62 278 PHE A N 1
ATOM 2268 C CA . PHE A 1 278 ? -1.400 7.543 -21.908 1.00 89.62 278 PHE A CA 1
ATOM 2269 C C . PHE A 1 278 ? -1.792 8.889 -22.529 1.00 89.62 278 PHE A C 1
ATOM 2271 O O . PHE A 1 278 ? -2.730 9.524 -22.061 1.00 89.62 278 PHE A O 1
ATOM 2278 N N . LEU A 1 279 ? -1.186 9.273 -23.657 1.00 85.19 279 LEU A N 1
ATOM 2279 C CA . LEU A 1 279 ? -1.554 10.500 -24.377 1.00 85.19 279 LEU A CA 1
ATOM 2280 C C . LEU A 1 279 ? -3.012 10.520 -24.874 1.00 85.19 279 LEU A C 1
ATOM 2282 O O . LEU A 1 279 ? -3.571 11.593 -25.091 1.00 85.19 279 LEU A O 1
ATOM 2286 N N . LYS A 1 280 ? -3.629 9.352 -25.089 1.00 84.31 280 LYS A N 1
ATOM 2287 C CA . LYS A 1 280 ? -5.006 9.230 -25.598 1.00 84.31 280 LYS A CA 1
ATOM 2288 C C . LYS A 1 280 ? -6.043 9.083 -24.487 1.00 84.31 280 LYS A C 1
ATOM 2290 O O . LYS A 1 280 ? -7.149 9.594 -24.628 1.00 84.31 280 LYS A O 1
ATOM 2295 N N . GLN A 1 281 ? -5.711 8.342 -23.433 1.00 84.50 281 GLN A N 1
ATOM 2296 C CA . GLN A 1 281 ? -6.662 7.853 -22.428 1.00 84.50 281 GLN A CA 1
ATOM 2297 C C . GLN A 1 281 ? -6.285 8.242 -20.989 1.00 84.50 281 GLN A C 1
ATOM 2299 O O . GLN A 1 281 ? -7.044 7.962 -20.065 1.00 84.50 281 GLN A O 1
ATOM 2304 N N . ASN A 1 282 ? -5.141 8.903 -20.781 1.00 79.75 282 ASN A N 1
ATOM 2305 C CA . ASN A 1 282 ? -4.529 9.173 -19.472 1.00 79.75 282 ASN A CA 1
ATOM 2306 C C . ASN A 1 282 ? -4.234 7.908 -18.642 1.00 79.75 282 ASN A C 1
ATOM 2308 O O . ASN A 1 282 ? -4.067 7.987 -17.422 1.00 79.75 282 ASN A O 1
ATOM 2312 N N . THR A 1 283 ? -4.161 6.747 -19.298 1.00 85.69 283 THR A N 1
ATOM 2313 C CA . THR A 1 283 ? -3.781 5.450 -18.725 1.00 85.69 283 THR A CA 1
ATOM 2314 C C . THR A 1 283 ? -2.997 4.627 -19.760 1.00 85.69 283 THR A C 1
ATOM 2316 O O . THR A 1 283 ? -3.217 4.797 -20.96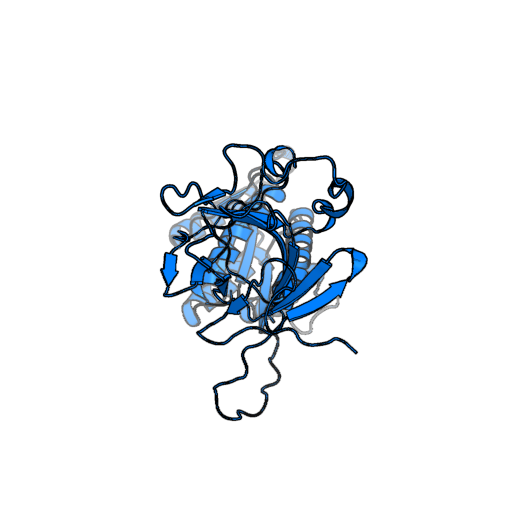5 1.00 85.69 283 THR A O 1
ATOM 2319 N N . PRO A 1 284 ? -2.089 3.730 -19.342 1.00 92.06 284 PRO A N 1
ATOM 2320 C CA . PRO A 1 284 ? -1.586 3.551 -17.975 1.00 92.06 284 PRO A CA 1
ATOM 2321 C C . PRO A 1 284 ? -0.713 4.727 -17.509 1.00 92.06 284 PRO A C 1
ATOM 2323 O O . PRO A 1 284 ? -0.139 5.442 -18.328 1.00 92.06 284 PRO A O 1
ATOM 2326 N N . ILE A 1 285 ? -0.579 4.914 -16.193 1.00 92.56 285 ILE A N 1
ATOM 2327 C CA . ILE A 1 285 ? 0.493 5.755 -15.631 1.00 92.56 285 ILE A CA 1
ATOM 2328 C C . ILE A 1 285 ? 1.823 5.021 -15.802 1.00 92.56 285 ILE A C 1
ATOM 2330 O O . ILE A 1 285 ? 1.896 3.815 -15.572 1.00 92.56 285 ILE A O 1
ATOM 2334 N N . ILE A 1 286 ? 2.875 5.734 -16.202 1.00 93.19 286 ILE A N 1
ATOM 2335 C CA . ILE A 1 286 ? 4.153 5.121 -16.575 1.00 93.19 286 ILE A CA 1
ATOM 2336 C C . ILE A 1 286 ? 5.228 5.553 -15.590 1.00 93.19 286 ILE A C 1
ATOM 2338 O O . ILE A 1 286 ? 5.574 6.731 -15.510 1.00 93.19 286 ILE A O 1
ATOM 2342 N N . 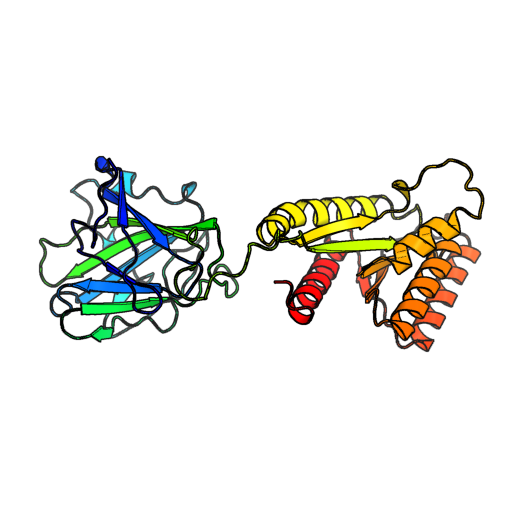TYR A 1 287 ? 5.805 4.582 -14.889 1.00 92.56 287 TYR A N 1
ATOM 2343 C CA . TYR A 1 287 ? 6.986 4.793 -14.063 1.00 92.56 287 TYR A CA 1
ATOM 2344 C C . TYR A 1 287 ? 8.203 4.173 -14.731 1.00 92.56 287 TYR A C 1
ATOM 2346 O O . TYR A 1 287 ? 8.143 3.068 -15.265 1.00 92.56 287 TYR A O 1
ATOM 2354 N N . THR A 1 288 ? 9.326 4.887 -14.727 1.00 93.50 288 THR A N 1
ATOM 2355 C CA . THR A 1 288 ? 10.551 4.434 -15.394 1.00 93.50 288 THR A CA 1
ATOM 2356 C C . THR A 1 288 ? 11.724 4.484 -14.440 1.00 93.50 288 THR A C 1
ATOM 2358 O O . THR A 1 288 ? 12.023 5.538 -13.879 1.00 93.50 288 THR A O 1
ATOM 2361 N N . TYR A 1 289 ? 12.393 3.344 -14.290 1.00 93.38 289 TYR A N 1
ATOM 2362 C CA . TYR A 1 289 ? 13.487 3.156 -13.354 1.00 93.38 289 TYR A CA 1
ATOM 2363 C C . TYR A 1 289 ? 14.720 2.580 -14.041 1.00 93.38 289 TYR A C 1
ATOM 2365 O O . TYR A 1 289 ? 14.639 1.588 -14.767 1.00 93.38 289 TYR A O 1
ATOM 2373 N N . PHE A 1 290 ? 15.880 3.158 -13.745 1.00 90.75 290 PHE A N 1
ATOM 2374 C CA . PHE A 1 290 ? 17.173 2.627 -14.155 1.00 90.75 290 PHE A CA 1
ATOM 2375 C C . PHE A 1 290 ? 17.950 2.117 -12.949 1.00 90.75 290 PHE A C 1
ATOM 2377 O O . PHE A 1 290 ? 18.198 2.845 -11.985 1.00 90.75 290 PHE A O 1
ATOM 2384 N N . LYS A 1 291 ? 18.396 0.866 -13.029 1.00 91.69 291 LYS A N 1
ATOM 2385 C CA . LYS A 1 291 ? 19.310 0.301 -12.048 1.00 91.69 291 LYS A CA 1
ATOM 2386 C C . LYS A 1 291 ? 20.669 0.984 -12.168 1.00 91.69 291 LYS A C 1
ATOM 2388 O O . LYS A 1 291 ? 21.271 1.032 -13.244 1.00 91.69 291 LYS A O 1
ATOM 2393 N N . ASN A 1 292 ? 21.155 1.483 -11.044 1.00 89.19 292 ASN A N 1
ATOM 2394 C CA . ASN A 1 292 ? 22.467 2.074 -10.865 1.00 89.19 292 ASN A CA 1
ATOM 2395 C C . ASN A 1 292 ? 23.308 1.147 -9.980 1.00 89.19 292 ASN A C 1
ATOM 2397 O O . ASN A 1 292 ? 23.386 1.313 -8.764 1.00 89.19 292 ASN A O 1
ATOM 2401 N N . ALA A 1 293 ? 23.892 0.129 -10.604 1.00 83.81 293 ALA A N 1
ATOM 2402 C CA . ALA A 1 293 ? 24.768 -0.838 -9.956 1.00 83.81 293 ALA A CA 1
ATOM 2403 C C . ALA A 1 293 ? 26.097 -0.929 -10.712 1.00 83.81 293 ALA A C 1
ATOM 2405 O O . ALA A 1 293 ? 26.173 -0.569 -11.887 1.00 83.81 293 ALA A O 1
ATOM 2406 N N . GLN A 1 294 ? 27.142 -1.421 -10.041 1.00 79.88 294 GLN A N 1
ATOM 2407 C CA . GLN A 1 294 ? 28.422 -1.681 -10.696 1.00 79.88 294 GLN A CA 1
ATOM 2408 C C . GLN A 1 294 ? 28.242 -2.724 -11.799 1.00 79.88 294 GLN A C 1
ATOM 2410 O O . GLN A 1 294 ? 27.596 -3.753 -11.594 1.00 79.88 294 GLN A O 1
ATOM 2415 N N . ILE A 1 295 ? 28.821 -2.448 -12.966 1.00 80.62 295 ILE A N 1
ATOM 2416 C CA . ILE A 1 295 ? 28.710 -3.308 -14.138 1.00 80.62 295 ILE A CA 1
ATOM 2417 C C . ILE A 1 295 ? 30.104 -3.648 -14.643 1.00 80.62 295 ILE A C 1
ATOM 2419 O O . ILE A 1 295 ? 30.978 -2.787 -14.740 1.00 80.62 295 ILE A O 1
ATOM 2423 N N . ASP A 1 296 ? 30.301 -4.917 -14.977 1.00 79.44 296 ASP A N 1
ATOM 2424 C CA . ASP A 1 296 ? 31.511 -5.383 -15.636 1.00 79.44 296 ASP A CA 1
ATOM 2425 C C . ASP A 1 296 ? 31.447 -4.999 -17.119 1.00 79.44 296 ASP A C 1
ATOM 2427 O O . ASP A 1 296 ? 30.793 -5.669 -17.919 1.00 79.44 296 ASP A O 1
ATOM 2431 N N . ILE A 1 297 ? 32.118 -3.899 -17.474 1.00 76.81 297 ILE A N 1
ATOM 2432 C CA . ILE A 1 297 ? 32.136 -3.331 -18.832 1.00 76.81 297 ILE A CA 1
ATOM 2433 C C . ILE A 1 297 ? 32.600 -4.372 -19.865 1.00 76.81 297 ILE A C 1
ATOM 2435 O O . ILE A 1 297 ? 32.162 -4.330 -21.010 1.00 76.81 297 ILE A O 1
ATOM 2439 N N . SER A 1 298 ? 33.423 -5.353 -19.467 1.00 76.94 298 SER A N 1
ATOM 2440 C CA . SER A 1 298 ? 33.909 -6.405 -20.370 1.00 76.94 298 SER A CA 1
ATOM 2441 C C . SER A 1 298 ? 32.817 -7.376 -20.839 1.00 76.94 298 SER A C 1
ATOM 2443 O O . SER A 1 298 ? 32.991 -8.053 -21.852 1.00 76.94 298 SER A O 1
ATOM 2445 N N . LYS A 1 299 ? 31.683 -7.435 -20.128 1.00 78.12 299 LYS A N 1
ATOM 2446 C CA . LYS A 1 299 ? 30.549 -8.329 -20.416 1.00 78.12 299 LYS A CA 1
ATOM 2447 C C . LYS A 1 299 ? 29.395 -7.640 -21.140 1.00 78.12 299 LYS A C 1
ATOM 2449 O O . LYS A 1 299 ? 28.431 -8.310 -21.503 1.00 78.12 299 LYS A O 1
ATOM 2454 N N . ILE A 1 300 ? 29.475 -6.326 -21.346 1.00 78.44 300 ILE A N 1
ATOM 2455 C CA . ILE A 1 300 ? 28.421 -5.540 -21.990 1.00 78.44 300 ILE A CA 1
ATOM 2456 C C . ILE A 1 300 ? 28.842 -5.235 -23.421 1.00 78.44 300 ILE A C 1
ATOM 2458 O O . ILE A 1 300 ? 29.952 -4.766 -23.673 1.00 78.44 300 ILE A O 1
ATOM 2462 N N . SER A 1 301 ? 27.945 -5.465 -24.377 1.00 83.38 301 SER A N 1
ATOM 2463 C CA . SER A 1 301 ? 28.215 -5.061 -25.752 1.00 83.38 301 SER A CA 1
ATOM 2464 C C . SER A 1 301 ? 28.113 -3.537 -25.890 1.00 83.38 301 SER A C 1
ATOM 2466 O O . SER A 1 301 ? 27.231 -2.906 -25.311 1.00 83.38 301 SER A O 1
ATOM 2468 N N . SER A 1 302 ? 28.960 -2.917 -26.717 1.00 81.69 302 SER A N 1
ATOM 2469 C CA . SER A 1 302 ? 28.846 -1.474 -26.998 1.00 81.69 302 SER A CA 1
ATOM 2470 C C . SER A 1 302 ? 27.460 -1.100 -27.539 1.00 81.69 302 SER A C 1
ATOM 2472 O O . SER A 1 302 ? 26.958 -0.017 -27.269 1.00 81.69 302 SER A O 1
ATOM 2474 N N . LYS A 1 303 ? 26.804 -2.025 -28.253 1.00 84.00 303 LYS A N 1
ATOM 2475 C CA . LYS A 1 303 ? 25.435 -1.864 -28.757 1.00 84.00 303 LYS A CA 1
ATOM 2476 C C . LYS A 1 303 ? 24.403 -1.731 -27.631 1.00 84.00 303 LYS A C 1
ATOM 2478 O O . LYS A 1 303 ? 23.475 -0.937 -27.756 1.00 84.00 303 LYS A O 1
ATOM 2483 N N . ASP A 1 304 ? 24.558 -2.494 -26.554 1.00 83.88 304 ASP A N 1
ATOM 2484 C CA . ASP A 1 304 ? 23.669 -2.459 -25.391 1.00 83.88 304 ASP A CA 1
ATOM 2485 C C . ASP A 1 304 ? 23.771 -1.113 -24.657 1.00 83.88 304 ASP A C 1
ATOM 2487 O O . ASP A 1 304 ? 22.745 -0.494 -24.374 1.00 83.88 304 ASP A O 1
ATOM 2491 N N . LEU A 1 305 ? 24.991 -0.599 -24.467 1.00 83.19 305 LEU A N 1
ATOM 2492 C CA . LEU A 1 305 ? 25.216 0.729 -23.882 1.00 83.19 305 LEU A CA 1
ATOM 2493 C C . LEU A 1 305 ? 24.611 1.844 -24.744 1.00 83.19 305 LEU A C 1
ATOM 2495 O O . LEU A 1 305 ? 23.850 2.662 -24.233 1.00 83.19 305 LEU A O 1
ATOM 2499 N N . ILE A 1 306 ? 24.852 1.808 -26.060 1.00 87.94 306 ILE A N 1
ATOM 2500 C CA . ILE A 1 306 ? 24.269 2.772 -27.006 1.00 87.94 306 ILE A CA 1
ATOM 2501 C C . ILE A 1 306 ? 22.737 2.729 -26.948 1.00 87.94 306 ILE A C 1
ATOM 2503 O O . ILE A 1 306 ? 22.090 3.770 -26.949 1.00 87.94 306 ILE A O 1
ATOM 2507 N N . SER A 1 307 ? 22.129 1.539 -26.856 1.00 88.88 307 SER A N 1
ATOM 2508 C CA . SER A 1 307 ? 20.664 1.423 -26.772 1.00 88.88 307 SER A CA 1
ATOM 2509 C C . SER A 1 307 ? 20.086 2.122 -25.539 1.00 88.88 307 SER A C 1
ATOM 2511 O O . SER A 1 307 ? 19.042 2.767 -25.626 1.00 88.88 307 SER A O 1
ATOM 2513 N N . LYS A 1 308 ? 20.780 2.026 -24.398 1.00 88.81 308 LYS A N 1
ATOM 2514 C CA . LYS A 1 308 ? 20.399 2.691 -23.152 1.00 88.81 308 LYS A CA 1
ATOM 2515 C C . LYS A 1 308 ? 20.516 4.208 -23.280 1.00 88.81 308 LYS A C 1
ATOM 2517 O O . LYS A 1 308 ? 19.591 4.907 -22.883 1.00 88.81 308 LYS A O 1
ATOM 2522 N N . GLU A 1 309 ? 21.626 4.698 -23.827 1.00 86.56 309 GLU A N 1
ATOM 2523 C CA . GLU A 1 309 ? 21.869 6.134 -24.023 1.00 86.56 309 GLU A CA 1
ATOM 2524 C C . GLU A 1 309 ? 20.828 6.757 -24.956 1.00 86.56 309 GLU A C 1
ATOM 2526 O O . GLU A 1 309 ? 20.163 7.713 -24.570 1.00 86.56 309 GLU A O 1
ATOM 2531 N N . VAL A 1 310 ? 20.587 6.142 -26.118 1.00 91.00 310 VAL A N 1
ATOM 2532 C CA . VAL A 1 310 ? 19.566 6.594 -27.080 1.00 91.00 310 VAL A CA 1
ATOM 2533 C C . VAL A 1 310 ? 18.176 6.636 -26.443 1.00 91.00 310 VAL A C 1
ATOM 2535 O O . VAL A 1 310 ? 17.387 7.543 -26.704 1.00 91.00 310 VAL A O 1
ATOM 2538 N N . PHE A 1 311 ? 17.846 5.659 -25.598 1.00 91.50 311 PHE A N 1
ATOM 2539 C CA . PHE A 1 311 ? 16.555 5.661 -24.920 1.00 91.50 311 PHE A CA 1
ATOM 2540 C C . PHE A 1 311 ? 16.467 6.734 -23.824 1.00 91.50 311 PHE A C 1
ATOM 2542 O O . PHE A 1 311 ? 15.415 7.346 -23.671 1.00 91.50 311 PHE A O 1
ATOM 2549 N N . LEU A 1 312 ? 17.552 7.018 -23.097 1.00 87.44 312 LEU A N 1
ATOM 2550 C CA . LEU A 1 312 ? 17.596 8.131 -22.142 1.00 87.44 312 LEU A CA 1
ATOM 2551 C C . LEU A 1 312 ? 17.408 9.486 -22.837 1.00 87.44 312 LEU A C 1
ATOM 2553 O O . LEU A 1 312 ? 16.631 10.303 -22.348 1.00 87.44 312 LEU A O 1
ATOM 2557 N N . GLU A 1 313 ? 18.061 9.705 -23.980 1.00 87.31 313 GLU A N 1
ATOM 2558 C CA . GLU A 1 313 ? 17.861 10.909 -24.800 1.00 87.31 313 GLU A CA 1
ATOM 2559 C C . GLU A 1 313 ? 16.396 11.049 -25.224 1.00 87.31 313 GLU A C 1
ATOM 2561 O O . GLU A 1 313 ? 15.790 12.102 -25.032 1.00 87.31 313 GLU A O 1
ATOM 2566 N N . TYR A 1 314 ? 15.791 9.955 -25.690 1.00 90.06 314 TYR A N 1
ATOM 2567 C CA . TYR A 1 314 ? 14.372 9.922 -26.035 1.00 90.06 314 TYR A CA 1
ATOM 2568 C C . TYR A 1 314 ? 13.455 10.295 -24.854 1.00 90.06 314 TYR A C 1
ATOM 2570 O O . TYR A 1 314 ? 12.486 11.029 -25.039 1.00 90.06 314 TYR A O 1
ATOM 2578 N N . LEU A 1 315 ? 13.745 9.841 -23.629 1.00 88.12 315 LEU A N 1
ATOM 2579 C CA . LEU A 1 315 ? 12.966 10.226 -22.443 1.00 88.12 315 LEU A CA 1
ATOM 2580 C C . LEU A 1 315 ? 13.109 11.720 -22.111 1.00 88.12 315 LEU A C 1
ATOM 2582 O O . LEU A 1 315 ? 12.122 12.366 -21.757 1.00 88.12 315 LEU A O 1
ATOM 2586 N N . ILE A 1 316 ? 14.310 12.282 -22.272 1.00 84.81 316 ILE A N 1
ATOM 2587 C CA . ILE A 1 316 ? 14.571 13.713 -22.060 1.00 84.81 316 ILE A CA 1
ATOM 2588 C C . ILE A 1 316 ? 13.785 14.562 -23.064 1.00 84.81 316 ILE A C 1
ATOM 2590 O O . ILE A 1 316 ? 13.184 15.562 -22.670 1.00 84.81 316 ILE A O 1
ATOM 2594 N N . GLU A 1 317 ? 13.733 14.157 -24.336 1.00 87.75 317 GLU A N 1
ATOM 2595 C CA . GLU A 1 317 ? 12.917 14.829 -25.359 1.00 87.75 317 GLU A CA 1
ATOM 2596 C C . GLU A 1 317 ? 11.424 14.838 -24.997 1.00 87.75 317 GLU A C 1
ATOM 2598 O O . GLU A 1 317 ? 10.721 15.814 -25.264 1.00 87.75 317 GLU A O 1
ATOM 2603 N N . LEU A 1 318 ? 10.950 13.782 -24.331 1.00 82.25 318 LEU A N 1
ATOM 2604 C CA . LEU A 1 318 ? 9.590 13.686 -23.796 1.00 82.25 318 LEU A CA 1
ATOM 2605 C C . LEU A 1 318 ? 9.380 14.460 -22.482 1.00 82.25 318 LEU A C 1
ATOM 2607 O O . LEU A 1 318 ? 8.264 14.474 -21.968 1.00 82.25 318 LEU A O 1
ATOM 2611 N N . GLN A 1 319 ? 10.422 15.092 -21.930 1.00 80.06 319 GLN A N 1
ATOM 2612 C CA . GLN A 1 319 ? 10.432 15.693 -20.587 1.00 80.06 319 GLN A CA 1
ATOM 2613 C C . GLN A 1 319 ? 10.076 14.692 -19.472 1.00 80.06 319 GLN A C 1
ATOM 2615 O O . GLN A 1 319 ? 9.589 15.070 -18.405 1.00 80.06 319 GLN A O 1
ATOM 2620 N N . HIS A 1 320 ? 10.339 13.406 -19.712 1.00 80.25 320 HIS A N 1
ATOM 2621 C CA . HIS A 1 320 ? 10.156 12.337 -18.742 1.00 80.25 320 HIS A CA 1
ATOM 2622 C C . HIS A 1 320 ? 11.488 12.027 -18.069 1.00 80.25 320 HIS A C 1
ATOM 2624 O O . HIS A 1 320 ? 12.427 11.547 -18.702 1.00 80.25 320 HIS A O 1
ATOM 2630 N N . PHE A 1 321 ? 11.580 12.286 -16.768 1.00 81.50 321 PHE A N 1
ATOM 2631 C CA . PHE A 1 321 ? 12.806 12.056 -16.011 1.00 81.50 321 PHE A CA 1
ATOM 2632 C C . PHE A 1 321 ? 12.727 10.714 -15.283 1.00 81.50 321 PHE A C 1
ATOM 2634 O O . PHE A 1 321 ? 11.895 10.557 -14.385 1.00 81.50 321 PHE A O 1
ATOM 2641 N N . PRO A 1 322 ? 13.571 9.732 -15.641 1.00 86.19 322 PRO A N 1
ATOM 2642 C CA . PRO A 1 322 ? 13.538 8.447 -14.971 1.00 86.19 322 PRO A CA 1
ATOM 2643 C C . PRO A 1 322 ? 14.101 8.529 -13.549 1.00 86.19 322 PRO A C 1
ATOM 2645 O O . PRO A 1 322 ? 14.979 9.337 -13.244 1.00 86.19 322 PRO A O 1
ATOM 2648 N N . SER A 1 323 ? 13.629 7.626 -12.693 1.00 88.62 323 SER A N 1
ATOM 2649 C CA . SER A 1 323 ? 14.185 7.404 -11.357 1.00 88.62 323 SER A CA 1
ATOM 2650 C C . SER A 1 323 ? 15.336 6.398 -11.401 1.00 88.62 323 SER A C 1
ATOM 2652 O O . SER A 1 323 ? 15.425 5.570 -12.308 1.00 88.62 323 SER A O 1
ATOM 2654 N N . TYR A 1 324 ? 16.222 6.449 -10.410 1.00 88.62 324 TYR A N 1
ATOM 2655 C CA . TYR A 1 324 ? 17.371 5.550 -10.309 1.00 88.62 324 TYR A CA 1
ATOM 2656 C C . TYR A 1 324 ? 17.332 4.787 -8.991 1.00 88.62 324 TYR A C 1
ATOM 2658 O O . TYR A 1 324 ? 17.005 5.361 -7.954 1.00 88.62 324 TYR A O 1
ATOM 2666 N N . TYR A 1 325 ? 17.697 3.507 -9.028 1.00 89.94 325 TYR A N 1
ATOM 2667 C CA . TYR A 1 325 ? 17.727 2.652 -7.841 1.00 89.94 325 TYR A CA 1
ATOM 2668 C C . TYR A 1 325 ? 18.999 1.812 -7.783 1.00 89.94 325 TYR A C 1
ATOM 2670 O O . TYR A 1 325 ? 19.565 1.441 -8.807 1.00 89.94 325 TYR A O 1
ATOM 2678 N N . THR A 1 326 ? 19.447 1.491 -6.577 1.00 89.38 326 THR A N 1
ATOM 2679 C CA . THR A 1 326 ? 20.708 0.763 -6.332 1.00 89.38 326 THR A CA 1
ATOM 2680 C C . THR A 1 326 ? 20.500 -0.705 -5.958 1.00 8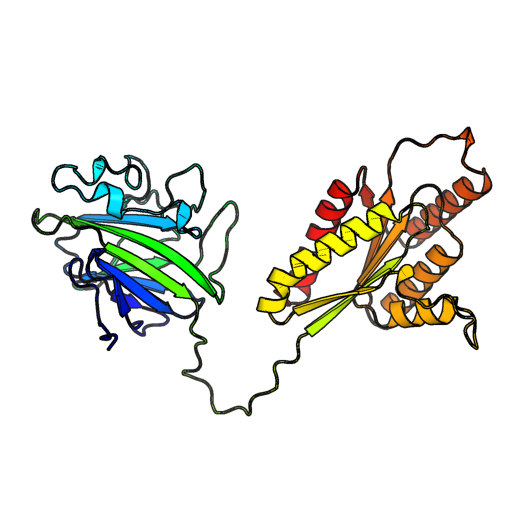9.38 326 THR A C 1
ATOM 2682 O O . THR A 1 326 ? 21.406 -1.524 -6.105 1.00 89.38 326 THR A O 1
ATOM 2685 N N . SER A 1 327 ? 19.298 -1.058 -5.499 1.00 88.31 327 SER A N 1
ATOM 2686 C CA . SER A 1 327 ? 18.906 -2.413 -5.100 1.00 88.31 327 SER A CA 1
ATOM 2687 C C . SER A 1 327 ? 17.398 -2.620 -5.262 1.00 88.31 327 SER A C 1
ATOM 2689 O O . SER A 1 327 ? 16.645 -1.650 -5.334 1.00 88.31 327 SER A O 1
ATOM 2691 N N . SER A 1 328 ? 16.937 -3.871 -5.266 1.00 88.19 328 SER A N 1
ATOM 2692 C CA . SER A 1 328 ? 15.505 -4.198 -5.309 1.00 88.19 328 SER A CA 1
ATOM 2693 C C . SER A 1 328 ? 14.715 -3.578 -4.146 1.00 88.19 328 SER A C 1
ATOM 2695 O O . SER A 1 328 ? 13.601 -3.104 -4.341 1.00 88.19 328 SER A O 1
ATOM 2697 N N . GLN A 1 329 ? 15.305 -3.494 -2.948 1.00 84.44 329 GLN A N 1
ATOM 2698 C CA . GLN A 1 329 ? 14.673 -2.846 -1.793 1.00 84.44 329 GLN A CA 1
ATOM 2699 C C . GLN A 1 329 ? 14.481 -1.339 -2.018 1.00 84.44 329 GLN A C 1
ATOM 2701 O O . GLN A 1 329 ? 13.430 -0.791 -1.692 1.00 84.44 329 GLN A O 1
ATOM 2706 N N . ASP A 1 330 ? 15.490 -0.674 -2.579 1.00 86.25 330 ASP A N 1
ATOM 2707 C CA . ASP A 1 330 ? 15.426 0.742 -2.950 1.00 86.25 330 ASP A CA 1
ATOM 2708 C C . ASP A 1 330 ? 14.344 0.977 -4.020 1.00 86.25 330 ASP A C 1
ATOM 2710 O O . ASP A 1 330 ? 13.487 1.844 -3.852 1.00 86.25 330 ASP A O 1
ATOM 2714 N N . LEU A 1 331 ? 14.290 0.117 -5.047 1.00 90.62 331 LEU A N 1
ATOM 2715 C CA . LEU A 1 331 ? 13.224 0.125 -6.054 1.00 90.62 331 LEU A CA 1
ATOM 2716 C C . LEU A 1 331 ? 11.832 0.006 -5.417 1.00 90.62 331 LEU A C 1
ATOM 2718 O O . LEU A 1 331 ? 10.964 0.823 -5.710 1.00 90.62 331 LEU A O 1
ATOM 2722 N N . ILE A 1 332 ? 11.624 -0.965 -4.522 1.00 88.38 332 ILE A N 1
ATOM 2723 C CA . ILE A 1 332 ? 10.337 -1.183 -3.844 1.00 88.38 332 ILE A CA 1
ATOM 2724 C C . ILE A 1 332 ? 9.947 0.028 -2.994 1.00 88.38 332 ILE A C 1
ATOM 2726 O O . ILE A 1 332 ? 8.799 0.457 -3.041 1.00 88.38 332 ILE A O 1
ATOM 2730 N N . ILE A 1 333 ? 10.882 0.617 -2.242 1.00 84.62 333 ILE A N 1
ATOM 2731 C CA . ILE A 1 333 ? 10.605 1.811 -1.426 1.00 84.62 333 ILE A CA 1
ATOM 2732 C C . ILE A 1 333 ? 10.170 2.980 -2.313 1.00 84.62 333 ILE A C 1
ATOM 2734 O O . ILE A 1 333 ? 9.198 3.669 -1.995 1.00 84.62 333 ILE A O 1
ATOM 2738 N N . GLN A 1 334 ? 10.880 3.214 -3.418 1.00 81.94 334 GLN A N 1
ATOM 2739 C CA . GLN A 1 334 ? 10.541 4.286 -4.348 1.00 81.94 334 GLN A CA 1
ATOM 2740 C C . GLN A 1 334 ? 9.196 4.025 -5.034 1.00 81.94 334 GLN A C 1
ATOM 2742 O O . GLN A 1 334 ? 8.366 4.930 -5.102 1.00 81.94 334 GLN A O 1
ATOM 2747 N N . PHE A 1 335 ? 8.959 2.799 -5.502 1.00 89.00 335 PHE A N 1
ATOM 2748 C CA . PHE A 1 335 ? 7.730 2.428 -6.196 1.00 89.00 335 PHE A CA 1
ATOM 2749 C C . PHE A 1 335 ? 6.513 2.448 -5.268 1.00 89.00 335 PHE A C 1
ATOM 2751 O O . PHE A 1 335 ? 5.468 2.972 -5.642 1.00 89.00 335 PHE A O 1
ATOM 2758 N N . ARG A 1 336 ? 6.661 2.002 -4.017 1.00 85.38 336 ARG A N 1
ATOM 2759 C CA . ARG A 1 336 ? 5.625 2.117 -2.984 1.00 85.38 336 ARG A CA 1
ATOM 2760 C C . ARG A 1 336 ? 5.144 3.554 -2.811 1.00 85.38 336 ARG A C 1
ATOM 2762 O O . ARG A 1 336 ? 3.945 3.788 -2.781 1.00 85.38 336 ARG A O 1
ATOM 2769 N N . ARG A 1 337 ? 6.064 4.521 -2.730 1.00 78.12 337 ARG A N 1
ATOM 2770 C CA . ARG A 1 337 ? 5.696 5.943 -2.606 1.00 78.12 337 ARG A CA 1
ATOM 2771 C C . ARG A 1 337 ? 4.861 6.412 -3.796 1.00 78.12 337 ARG A C 1
ATOM 2773 O O . ARG A 1 337 ? 3.905 7.154 -3.608 1.00 78.12 337 ARG A O 1
ATOM 2780 N N . GLN A 1 338 ? 5.204 5.954 -5.000 1.00 83.38 338 GLN A N 1
ATOM 2781 C CA . GLN A 1 338 ? 4.436 6.259 -6.206 1.00 83.38 338 GLN A CA 1
ATOM 2782 C C . GLN A 1 338 ? 3.041 5.624 -6.174 1.00 83.38 338 GLN A C 1
ATOM 2784 O O . GLN A 1 338 ? 2.065 6.290 -6.512 1.00 83.38 338 GLN A O 1
ATOM 2789 N N . LEU A 1 339 ? 2.929 4.376 -5.709 1.00 82.81 339 LEU A N 1
ATOM 2790 C CA . LEU A 1 339 ? 1.641 3.707 -5.523 1.00 82.81 339 LEU A CA 1
ATOM 2791 C C . LEU A 1 339 ? 0.775 4.400 -4.470 1.00 82.81 339 LEU A C 1
ATOM 2793 O O . LEU A 1 339 ? -0.405 4.622 -4.720 1.00 82.81 339 LEU A O 1
ATOM 2797 N N . ASP A 1 340 ? 1.348 4.799 -3.335 1.00 80.38 340 ASP A N 1
ATOM 2798 C CA . ASP A 1 340 ? 0.634 5.538 -2.290 1.00 80.38 340 ASP A CA 1
ATOM 2799 C C . ASP A 1 340 ? 0.073 6.865 -2.841 1.00 80.38 340 ASP A C 1
ATOM 2801 O O . ASP A 1 340 ? -1.104 7.178 -2.638 1.00 80.38 340 ASP A O 1
ATOM 2805 N N . SER A 1 341 ? 0.876 7.615 -3.607 1.00 74.19 341 SER A N 1
ATOM 2806 C CA . SER A 1 341 ? 0.422 8.823 -4.308 1.00 74.19 341 SER A CA 1
ATOM 2807 C C . SER A 1 341 ? -0.682 8.525 -5.326 1.00 74.19 341 SER A C 1
ATOM 2809 O O . SER A 1 341 ? -1.710 9.202 -5.325 1.00 74.19 341 SER A O 1
ATOM 2811 N N . TYR A 1 342 ? -0.519 7.484 -6.146 1.00 81.62 342 TYR A N 1
ATOM 2812 C CA . TYR A 1 342 ? -1.522 7.063 -7.124 1.00 81.62 342 TYR A CA 1
ATOM 2813 C C . TYR A 1 342 ? -2.855 6.710 -6.450 1.00 81.62 342 TYR A C 1
ATOM 2815 O O . TYR A 1 342 ? -3.922 7.148 -6.889 1.00 81.62 342 TYR A O 1
ATOM 2823 N N . PHE A 1 343 ? -2.811 5.951 -5.353 1.00 77.94 343 PHE A N 1
ATOM 2824 C CA . PHE A 1 343 ? -3.999 5.573 -4.599 1.00 77.94 343 PHE A CA 1
ATOM 2825 C C . PHE A 1 343 ? -4.724 6.782 -4.011 1.00 77.94 343 PHE A C 1
ATOM 2827 O O . PHE A 1 343 ? -5.955 6.844 -4.081 1.00 77.94 343 PHE A O 1
ATOM 2834 N N . LEU A 1 344 ? -3.974 7.752 -3.486 1.00 74.38 344 LEU A N 1
ATOM 2835 C CA . LEU A 1 344 ? -4.523 8.994 -2.954 1.00 74.38 344 LEU A CA 1
ATOM 2836 C C . LEU A 1 344 ? -5.204 9.825 -4.053 1.00 74.38 344 LEU A C 1
ATOM 2838 O O . LEU A 1 344 ? -6.352 10.244 -3.898 1.00 74.38 344 LEU A O 1
ATOM 2842 N N . GLU A 1 345 ? -4.532 10.026 -5.188 1.00 70.81 345 GLU A N 1
ATOM 2843 C CA . GLU A 1 345 ? -5.056 10.808 -6.315 1.00 70.81 345 GLU A CA 1
ATOM 2844 C C . GLU A 1 345 ? -6.313 10.182 -6.926 1.00 70.81 345 GLU A C 1
ATOM 2846 O O . GLU A 1 345 ? -7.288 10.876 -7.232 1.00 70.81 345 GLU A O 1
ATOM 2851 N N . LYS A 1 346 ? -6.320 8.853 -7.077 1.00 73.38 346 LYS A N 1
ATOM 2852 C CA . LYS A 1 346 ? -7.458 8.102 -7.620 1.00 73.38 346 LYS A CA 1
ATOM 2853 C C . LYS A 1 346 ? -8.559 7.841 -6.590 1.00 73.38 346 LYS A C 1
ATOM 2855 O O . LYS A 1 346 ? -9.566 7.230 -6.952 1.00 73.38 346 LYS A O 1
ATOM 2860 N N . LYS A 1 347 ? -8.392 8.314 -5.344 1.00 71.56 347 LYS A N 1
ATOM 2861 C CA . LYS A 1 347 ? -9.319 8.101 -4.216 1.00 71.56 347 LYS A CA 1
ATOM 2862 C C . LYS A 1 347 ? -9.658 6.621 -4.027 1.00 71.56 347 LYS A C 1
ATOM 2864 O O . LYS A 1 347 ? -10.813 6.248 -3.835 1.00 71.56 347 LYS A O 1
ATOM 2869 N N . LEU A 1 348 ? -8.639 5.784 -4.188 1.00 57.12 348 LEU A N 1
ATOM 2870 C CA . LEU A 1 348 ? -8.721 4.338 -4.027 1.00 57.12 348 LEU A CA 1
ATOM 2871 C C . LEU A 1 348 ? -8.579 3.942 -2.553 1.00 57.12 348 LEU A C 1
ATOM 2873 O O . LEU A 1 348 ? -9.121 2.918 -2.151 1.00 57.12 348 LEU A O 1
ATOM 2877 N N . LEU A 1 349 ? -7.880 4.750 -1.753 1.00 53.81 349 LEU A N 1
ATOM 2878 C CA . LEU A 1 349 ? -7.589 4.483 -0.344 1.00 53.81 349 LEU A CA 1
ATOM 2879 C C . LEU A 1 349 ? -8.075 5.581 0.595 1.00 53.81 349 LEU A C 1
ATOM 2881 O O . LEU A 1 349 ? -8.136 6.754 0.160 1.00 53.81 349 LEU A O 1
#

Organism: NCBI:txid238540

Foldseek 3Di:
DFDWDQAQDQQRKWKDDPRDTWTWTQPDPVQSEIETEAALFKMKIKTFQLVFFQKKAKFKEQDCVLPDCVVPPDPPDAPCPPPLNDPPARIAGQPDDPAAQEHESVDRGYADDPFHQDDDPRIGMGMGGFHHHPDTGTRDAQGKMWMWMATDGPDPVSGDIHIYIYHNHDDPPPDDDDDDDDPLQQAEAEEEEQEDPVCPVLLVLLVVVLVVVQVVLVSLSYHYDYHYPVVDDPDDDPDHSLVVLLVSLLVHQEYEQEEEQACDPSSVVSVVSQVVSCVVPVDNHYAAEYEDEDDDPVPHDPVRNVRHVVVCVVCVVVVHDHHYDHDSVRVNVVVVVVVVVVCVVVVSD

Sequence (349 aa):
MDSEFLRTSNLGIEFFQSGKRCPIYLENEAKKRYRVSMSPKPFELRFPNANEVIGVKICAAIDPSIYEPSIYTSEEFYPDERIYFWPGKGLADTIFSTSQLCIRPENCNYLDMDGRLVRDGNYGKMIYRNYFTDDVRNFSLGLNLYLAIGLDTTNSLRKDIEEVILDFDQNDESSLPKLISPQLSTKTLKIFIASSFELQEERKQVEDYLDRENKSLNKKNIFIETVICEDFNDSISRTRKQDDYNKAILESDIVLCLFFTKAGNFSIEEFKVAHNNFLKQNTPIIYTYFKNAQIDISKISSKDLISKEVFLEYLIELQHFPSYYTSSQDLIIQFRRQLDSYFLEKKLL